Protein AF-B3EDJ5-F1 (afdb_monomer)

Foldseek 3Di:
DDPVVLVVLVVVLCVLCVPVVVVLVVLLCVLLVQLLVVLVVQCVPPNLVSSCCCCPVVVPPSNLSLLCLLVVLLSLLCSLQVVCLPDCNLLVCLPDPDHLLVSLVSSLVVSVVVLVVSLVVSLVSLLVSCVVSVDDPVSSVLSSLLSVLSSLLSNLSNLLSLLLRLAPDPVLNVVSVVLSVVSCVVSVDDDHTNPCVPVVVVSNVSSVVSNVSSCVSSVVSNVD

Secondary structure (DSSP, 8-state):
--HHHHHHHHHHHHHHHTTTTTHHHHHHHHHHHHHHHHHHHHHHHHHHHHHHHHHHTS---TTGGGGHHHHHHHHHHHHHHHHHHSTTHHHHHHTSSS-HHHHHHHHHHHHHHHHHHHHHHHHHHHHHHHHHTT--HHHHHHHHHHHHHHHHHHHHHHHHHHHHHH---HHHHHHHHHHHHHHHHHHH---STTGGGTTHHHHHHHHHHHHHHHHHHHHHHTT-

Sequence (224 aa):
MTKHQLISLLLKEWIKLRKGIWILPLLLCYAAGDTFLTLYSLQREYGAFGLWEGVVFKQLRFFDKYMLLVVCSVTIGFLQAWPESRGRRLRLLFHTPLNPVYIVSVMLVTGLSLLLLLNATAFALLSATMQYFHFPADIMVPVLLTVLPWSILGIAAYFAAVAFFCSGSISVRFLTIAGFYPLWKLLGEMSAYGLFRYSFGVYSIVSAQYVFMALYPYFLYGKA

Mean predicted aligned error: 6.72 Å

Organism: Chlorobium limicola (strain DSM 245 / NBRC 103803 / 6330) (NCBI:txid290315)

pLDDT: mean 84.18, std 9.72, range [43.34, 95.62]

Nearest PDB structures (foldseek):
  7o12-assembly1_E  TM=6.010E-01  e=1.072E-01  Stutzerimonas stutzeri ATCC 14405 = CCUG 16156
  6xjh-assembly1_A  TM=5.250E-01  e=1.083E+00  Staphylococcus aureus
  6fv7-assembly1_B  TM=3.004E-01  e=6.956E+00  Aquifex aeolicus VF5

Radius of gyration: 20.1 Å; Cα contacts (8 Å, |Δi|>4): 211; chains: 1; bounding box: 51×38×54 Å

Solvent-accessible surface area (backbone atoms only — not comparable to full-atom values): 12049 Å² total; per-residue (Å²): 134,55,73,68,57,53,52,53,52,52,53,53,53,46,66,52,37,62,76,62,54,64,56,47,61,51,55,49,50,50,24,53,48,52,29,49,50,50,53,51,51,38,34,71,75,52,33,71,66,43,38,49,45,38,49,70,75,64,59,54,71,56,62,63,52,57,54,51,50,29,56,45,24,33,49,54,19,42,48,62,22,51,72,42,55,47,85,62,41,55,67,57,51,59,74,43,100,54,66,54,69,57,59,52,48,52,54,52,50,55,52,49,52,52,49,51,50,52,48,52,52,48,53,50,50,54,52,50,53,43,51,74,72,66,56,54,67,85,58,49,53,33,52,53,51,52,50,45,43,37,52,52,49,10,55,31,36,19,30,37,33,28,24,42,52,52,35,87,51,68,69,58,37,50,49,46,52,64,60,44,50,60,52,46,58,63,48,64,61,82,88,65,75,38,72,56,72,84,55,46,68,60,54,53,56,64,36,51,55,29,56,60,52,40,48,46,47,57,60,62,59,68,77,110

Structure (mmCIF, N/CA/C/O backbone):
data_AF-B3EDJ5-F1
#
_entry.id   AF-B3EDJ5-F1
#
loop_
_atom_site.group_PDB
_atom_site.id
_atom_site.type_symbol
_atom_site.label_atom_id
_atom_site.label_alt_id
_atom_site.label_comp_id
_atom_site.label_asym_id
_atom_site.label_entity_id
_atom_site.label_seq_id
_atom_site.pdbx_PDB_ins_code
_atom_site.Cartn_x
_atom_site.Cartn_y
_atom_site.Cartn_z
_atom_site.occupancy
_atom_site.B_iso_or_equiv
_atom_site.auth_seq_id
_atom_site.auth_comp_id
_atom_site.auth_asym_id
_atom_site.auth_atom_id
_atom_site.pdbx_PDB_model_num
ATOM 1 N N . MET A 1 1 ? -24.049 14.756 11.456 1.00 62.34 1 MET A N 1
ATOM 2 C CA . MET A 1 1 ? -22.753 15.305 11.911 1.00 62.34 1 MET A CA 1
ATOM 3 C C . MET A 1 1 ? -22.655 16.737 11.422 1.00 62.34 1 MET A C 1
ATOM 5 O O . MET A 1 1 ? -22.879 16.965 10.239 1.00 62.34 1 MET A O 1
ATOM 9 N N . THR A 1 2 ? -22.416 17.708 12.301 1.00 79.44 2 THR A N 1
ATOM 10 C CA . THR A 1 2 ? -22.255 19.109 11.874 1.00 79.44 2 THR A CA 1
ATOM 11 C C . THR A 1 2 ? -20.864 19.308 11.257 1.00 79.44 2 THR A C 1
ATOM 13 O O . THR A 1 2 ? -19.925 18.585 11.595 1.00 79.44 2 THR A O 1
ATOM 16 N N . LYS A 1 3 ? -20.694 20.283 10.349 1.00 80.88 3 LYS A N 1
ATOM 17 C CA . LYS A 1 3 ? -19.390 20.556 9.698 1.00 80.88 3 LYS A CA 1
ATOM 18 C C . LYS A 1 3 ? -18.253 20.752 10.715 1.00 80.88 3 LYS A C 1
ATOM 20 O O . LYS A 1 3 ? -17.146 20.270 10.503 1.00 80.88 3 LYS A O 1
ATOM 25 N N . HIS A 1 4 ? -18.543 21.382 11.853 1.00 80.75 4 HIS A N 1
ATOM 26 C CA . HIS A 1 4 ? -17.567 21.603 12.922 1.00 80.75 4 HIS A CA 1
ATOM 27 C C . HIS A 1 4 ? -17.080 20.302 13.585 1.00 80.75 4 HIS A C 1
ATOM 29 O O . HIS A 1 4 ? -15.898 20.188 13.903 1.00 80.75 4 HIS A O 1
ATOM 35 N N . GLN A 1 5 ? -17.948 19.293 13.734 1.00 82.19 5 GLN A N 1
ATOM 36 C CA . GLN A 1 5 ? -17.571 17.984 14.287 1.00 82.19 5 GLN A CA 1
ATOM 37 C C . GLN A 1 5 ? -16.617 17.226 13.353 1.00 82.19 5 GLN A C 1
ATOM 39 O O . GLN A 1 5 ? -15.642 16.641 13.818 1.00 82.19 5 GLN A O 1
ATOM 44 N N . LEU A 1 6 ? -16.853 17.290 12.036 1.00 82.06 6 LEU A N 1
ATOM 45 C CA . LEU A 1 6 ? -15.957 16.721 11.021 1.00 82.06 6 LEU A CA 1
ATOM 46 C C . LEU A 1 6 ? -14.560 17.344 11.087 1.00 82.06 6 LEU A C 1
ATOM 48 O O . LEU A 1 6 ? -13.569 16.625 11.167 1.00 82.06 6 LEU A O 1
ATOM 52 N N . ILE A 1 7 ? -14.484 18.677 11.096 1.00 84.56 7 ILE A N 1
ATOM 53 C CA . ILE A 1 7 ? -13.207 19.401 11.137 1.00 84.56 7 ILE A CA 1
ATOM 54 C C . ILE A 1 7 ? -12.438 19.064 12.418 1.00 84.56 7 ILE A C 1
ATOM 56 O O . ILE A 1 7 ? -11.238 18.812 12.363 1.00 84.56 7 ILE A O 1
ATOM 60 N N . SER A 1 8 ? -13.126 18.997 13.562 1.00 86.00 8 SER A N 1
ATOM 61 C CA . SER A 1 8 ? -12.510 18.624 14.838 1.00 86.00 8 SER A CA 1
ATOM 62 C C . SER A 1 8 ? -11.925 17.204 14.812 1.00 86.00 8 SER A C 1
ATOM 64 O O . SER A 1 8 ? -10.790 17.000 15.247 1.00 86.00 8 SER A O 1
ATOM 66 N N . LEU A 1 9 ? -12.650 16.234 14.239 1.00 85.06 9 LEU A N 1
ATOM 67 C CA . LEU A 1 9 ? -12.162 14.861 14.078 1.00 85.06 9 LEU A CA 1
ATOM 68 C C . LEU A 1 9 ? -10.954 14.788 13.134 1.00 85.06 9 LEU A C 1
ATOM 70 O O . LEU A 1 9 ? -9.961 14.149 13.469 1.00 85.06 9 LEU A O 1
ATOM 74 N N . LEU A 1 10 ? -10.986 15.487 11.997 1.00 85.31 10 LEU A N 1
ATOM 75 C CA . LEU A 1 10 ? -9.851 15.531 11.067 1.00 85.31 10 LEU A CA 1
ATOM 76 C C . LEU A 1 10 ? -8.611 16.170 11.702 1.00 85.31 10 LEU A C 1
ATOM 78 O O . LEU A 1 10 ? -7.499 15.666 11.542 1.00 85.31 10 LEU A O 1
ATOM 82 N N . LEU A 1 11 ? -8.791 17.251 12.467 1.00 86.38 11 LEU A N 1
ATOM 83 C CA . LEU A 1 11 ? -7.694 17.915 13.167 1.00 86.38 11 LEU A CA 1
ATOM 84 C C . LEU A 1 11 ? -7.069 16.995 14.226 1.00 86.38 11 LEU A C 1
ATOM 86 O O . LEU A 1 11 ? -5.847 16.964 14.382 1.00 86.38 11 LEU A O 1
ATOM 90 N N . LYS A 1 12 ? -7.899 16.206 14.919 1.00 87.56 12 LYS A N 1
ATOM 91 C CA . LYS A 1 12 ? -7.447 15.174 15.859 1.00 87.56 12 LYS A CA 1
ATOM 92 C C . LYS A 1 12 ? -6.584 14.124 15.154 1.00 87.56 12 LYS A C 1
ATOM 94 O O . LYS A 1 12 ? -5.505 13.812 15.657 1.00 87.56 12 LYS A O 1
ATOM 99 N N . GLU A 1 13 ? -7.013 13.611 13.999 1.00 86.94 13 GLU A N 1
ATOM 100 C CA . GLU A 1 13 ? -6.227 12.636 13.226 1.00 86.94 13 GLU A CA 1
ATOM 101 C C . GLU A 1 13 ? -4.911 13.234 12.709 1.00 86.94 13 GLU A C 1
ATOM 103 O O . GLU A 1 13 ? -3.857 12.603 12.808 1.00 86.94 13 GLU A O 1
ATOM 108 N N . TRP A 1 14 ? -4.927 14.491 12.256 1.00 86.19 14 TRP A N 1
ATOM 109 C CA . TRP A 1 14 ? -3.715 15.197 11.839 1.00 86.19 14 TRP A CA 1
ATOM 110 C C . TRP A 1 14 ? -2.678 15.298 12.962 1.00 86.19 14 TRP A C 1
ATOM 112 O O . TRP A 1 14 ? -1.492 15.057 12.738 1.00 86.19 14 TRP A O 1
ATOM 122 N N . ILE A 1 15 ? -3.104 15.620 14.187 1.00 86.56 15 ILE A N 1
ATOM 123 C CA . ILE A 1 15 ? -2.197 15.724 15.341 1.00 86.56 15 ILE A CA 1
ATOM 124 C C . ILE A 1 15 ? -1.520 14.377 15.639 1.00 86.56 15 ILE A C 1
ATOM 126 O O . ILE A 1 15 ? -0.332 14.368 15.972 1.00 86.56 15 ILE A O 1
ATOM 130 N N . LYS A 1 16 ? -2.228 13.248 15.479 1.00 86.06 16 LYS A N 1
ATOM 131 C CA . LYS A 1 16 ? -1.643 11.903 15.640 1.00 86.06 16 LYS A CA 1
ATOM 132 C C . LYS A 1 16 ? -0.577 11.624 14.578 1.00 86.06 16 LYS A C 1
ATOM 134 O O . LYS A 1 16 ? 0.507 11.142 14.900 1.00 86.06 16 LYS A O 1
ATOM 139 N N . LEU A 1 17 ? -0.878 11.952 13.322 1.00 86.12 17 LEU A N 1
ATOM 140 C CA . LEU A 1 17 ? -0.030 11.626 12.175 1.00 86.12 17 LEU A CA 1
ATOM 141 C C . LEU A 1 17 ? 1.182 12.557 12.025 1.00 86.12 17 LEU A C 1
ATOM 143 O O . LEU A 1 17 ? 2.230 12.106 11.569 1.00 86.12 17 LEU A O 1
ATOM 147 N N . ARG A 1 18 ? 1.088 13.824 12.456 1.00 85.69 18 ARG A N 1
ATOM 148 C CA . ARG A 1 18 ? 2.073 14.893 12.183 1.00 85.69 18 ARG A CA 1
ATOM 149 C C . ARG A 1 18 ? 3.537 14.503 12.410 1.00 85.69 18 ARG A C 1
ATOM 151 O O . ARG A 1 18 ? 4.395 14.913 11.639 1.00 85.69 18 ARG A O 1
ATOM 158 N N . LYS A 1 19 ? 3.851 13.769 13.482 1.00 77.62 19 LYS A N 1
ATOM 159 C CA . LYS A 1 19 ? 5.247 13.420 13.802 1.00 77.62 19 LYS A CA 1
ATOM 160 C C . LYS A 1 19 ? 5.766 12.247 12.973 1.00 77.62 19 LYS A C 1
ATOM 162 O O . LYS A 1 19 ? 6.917 12.267 12.560 1.00 77.62 19 LYS A O 1
ATOM 167 N N . GLY A 1 20 ? 4.926 11.245 12.728 1.00 79.19 20 GLY A N 1
ATOM 168 C CA . GLY A 1 20 ? 5.325 10.043 11.996 1.00 79.19 20 GLY A CA 1
ATOM 169 C C . GLY A 1 20 ? 5.202 10.167 10.476 1.00 79.19 20 GLY A C 1
ATOM 170 O O . GLY A 1 20 ? 5.802 9.375 9.756 1.00 79.19 20 GLY A O 1
ATOM 171 N N . ILE A 1 21 ? 4.487 11.184 9.978 1.00 86.12 21 ILE A N 1
ATOM 172 C CA . ILE A 1 21 ? 4.264 11.383 8.541 1.00 86.12 21 ILE A CA 1
ATOM 173 C C . ILE A 1 21 ? 5.564 11.613 7.761 1.00 86.12 21 ILE A C 1
ATOM 175 O O . ILE A 1 21 ? 5.622 11.252 6.596 1.00 86.12 21 ILE A O 1
ATOM 179 N N . TRP A 1 22 ? 6.612 12.147 8.402 1.00 88.12 22 TRP A N 1
ATOM 180 C CA . TRP A 1 22 ? 7.911 12.435 7.779 1.00 88.12 22 TRP A CA 1
ATOM 181 C C . TRP A 1 22 ? 8.699 11.189 7.365 1.00 88.12 22 TRP A C 1
ATOM 183 O O . TRP A 1 22 ? 9.523 11.261 6.458 1.00 88.12 22 TRP A O 1
ATOM 193 N N . ILE A 1 23 ? 8.424 10.038 7.982 1.00 89.88 23 ILE A N 1
ATOM 194 C CA . ILE A 1 23 ? 9.074 8.769 7.626 1.00 89.88 23 ILE A CA 1
ATOM 195 C C . ILE A 1 23 ? 8.590 8.286 6.247 1.00 89.88 23 ILE A C 1
ATOM 197 O O . ILE A 1 23 ? 9.362 7.703 5.491 1.00 89.88 23 ILE A O 1
ATOM 201 N N . LEU A 1 24 ? 7.333 8.572 5.889 1.00 91.31 24 LEU A N 1
ATOM 202 C CA . LEU A 1 24 ? 6.712 8.121 4.639 1.00 91.31 24 LEU A CA 1
ATOM 203 C C . LEU A 1 24 ? 7.396 8.686 3.378 1.00 91.31 24 LEU A C 1
ATOM 205 O O . LEU A 1 24 ? 7.797 7.883 2.535 1.00 91.31 24 LEU A O 1
ATOM 209 N N . PRO A 1 25 ? 7.575 10.018 3.214 1.00 91.38 25 PRO A N 1
ATOM 210 C CA . PRO A 1 25 ? 8.270 10.557 2.052 1.00 91.38 25 PRO A CA 1
ATOM 211 C C . PRO A 1 25 ? 9.746 10.160 2.040 1.00 91.38 25 PRO A C 1
ATOM 213 O O . PRO A 1 25 ? 10.297 9.986 0.964 1.00 91.38 25 PRO A O 1
ATOM 216 N N . LEU A 1 26 ? 10.384 9.956 3.198 1.00 93.69 26 LEU A N 1
ATOM 217 C CA . LEU A 1 26 ? 11.778 9.509 3.261 1.00 93.69 26 LEU A CA 1
ATOM 218 C C . LEU A 1 26 ? 11.934 8.108 2.655 1.00 93.69 26 LEU A C 1
ATOM 220 O O . LEU A 1 26 ? 12.772 7.912 1.777 1.00 93.69 26 LEU A O 1
ATOM 224 N N . LEU A 1 27 ? 11.094 7.155 3.069 1.00 93.81 27 LEU A N 1
ATOM 225 C CA . LEU A 1 27 ? 11.088 5.802 2.502 1.00 93.81 27 LEU A CA 1
ATOM 226 C C . LEU A 1 27 ? 10.754 5.811 1.007 1.00 93.81 27 LEU A C 1
ATOM 228 O O . LEU A 1 27 ? 11.349 5.054 0.241 1.00 93.81 27 LEU A O 1
ATOM 232 N N . LEU A 1 28 ? 9.842 6.690 0.584 1.00 94.00 28 LEU A N 1
ATOM 233 C CA . LEU A 1 28 ? 9.491 6.827 -0.824 1.00 94.00 28 LEU A CA 1
ATOM 234 C C . LEU A 1 28 ? 10.645 7.402 -1.658 1.00 94.00 28 LEU A C 1
ATOM 236 O O . LEU A 1 28 ? 10.943 6.876 -2.727 1.00 94.00 28 LEU A O 1
ATOM 240 N N . CYS A 1 29 ? 11.321 8.439 -1.161 1.00 94.50 29 CYS A N 1
ATOM 241 C CA . CYS A 1 29 ? 12.508 9.007 -1.795 1.00 94.50 29 CYS A CA 1
ATOM 242 C C . CYS A 1 29 ? 13.645 7.987 -1.875 1.00 94.50 29 CYS A C 1
ATOM 244 O O . CYS A 1 29 ? 14.335 7.939 -2.887 1.00 94.50 29 CYS A O 1
ATOM 246 N N . TYR A 1 30 ? 13.826 7.156 -0.845 1.00 95.56 30 TYR A N 1
ATOM 247 C CA . TYR A 1 30 ? 14.795 6.064 -0.883 1.00 95.56 30 TYR A CA 1
ATOM 248 C C . TYR A 1 30 ? 14.453 5.051 -1.982 1.00 95.56 30 TYR A C 1
ATOM 250 O O . TYR A 1 30 ? 15.322 4.724 -2.784 1.00 95.56 30 TYR A O 1
ATOM 258 N N . ALA A 1 31 ? 13.193 4.608 -2.069 1.00 94.44 31 ALA A N 1
ATOM 259 C CA . ALA A 1 31 ? 12.765 3.686 -3.118 1.00 94.44 31 ALA A CA 1
ATOM 260 C C . ALA A 1 31 ? 12.974 4.285 -4.518 1.00 94.44 31 ALA A C 1
ATOM 262 O O . ALA A 1 31 ? 13.625 3.668 -5.354 1.00 94.44 31 ALA A O 1
ATOM 263 N N . ALA A 1 32 ? 12.498 5.510 -4.754 1.00 94.94 32 ALA A N 1
ATOM 264 C CA . ALA A 1 32 ? 12.657 6.190 -6.038 1.00 94.94 32 ALA A CA 1
ATOM 265 C C . ALA A 1 32 ? 14.138 6.434 -6.386 1.00 94.94 32 ALA A C 1
ATOM 267 O O . ALA A 1 32 ? 14.559 6.188 -7.516 1.00 94.94 32 ALA A O 1
ATOM 268 N N . GLY A 1 33 ? 14.945 6.860 -5.412 1.00 95.25 33 GLY A N 1
ATOM 269 C CA . GLY A 1 33 ? 16.379 7.082 -5.579 1.00 95.25 33 GLY A CA 1
ATOM 270 C C . GLY A 1 33 ? 17.136 5.804 -5.935 1.00 95.25 33 GLY A C 1
ATOM 271 O O . GLY A 1 33 ? 17.938 5.822 -6.861 1.00 95.25 33 GLY A O 1
ATOM 272 N N . ASP A 1 34 ? 16.838 4.688 -5.267 1.00 94.75 34 ASP A N 1
ATOM 273 C CA . ASP A 1 34 ? 17.429 3.379 -5.572 1.00 94.75 34 ASP A CA 1
ATOM 274 C C . ASP A 1 34 ? 17.114 2.941 -7.010 1.00 94.75 34 ASP A C 1
ATOM 276 O O . ASP A 1 34 ? 18.021 2.558 -7.751 1.00 94.75 34 ASP A O 1
ATOM 280 N N . THR A 1 35 ? 15.860 3.106 -7.453 1.00 93.88 35 THR A N 1
ATOM 281 C CA . THR A 1 35 ? 15.481 2.785 -8.840 1.00 93.88 35 THR A CA 1
ATOM 282 C C . THR A 1 35 ? 16.221 3.644 -9.860 1.00 93.88 35 THR A C 1
ATOM 284 O O . THR A 1 35 ? 16.730 3.129 -10.856 1.00 93.88 35 THR A O 1
ATOM 287 N N . PHE A 1 36 ? 16.332 4.949 -9.598 1.00 95.31 36 PHE A N 1
ATOM 288 C CA . PHE A 1 36 ? 17.020 5.884 -10.479 1.00 95.31 36 PHE A CA 1
ATOM 289 C C . PHE A 1 36 ? 18.514 5.567 -10.563 1.00 95.31 36 PHE A C 1
ATOM 291 O O . PHE A 1 36 ? 19.065 5.492 -11.657 1.00 95.31 36 PHE A O 1
ATOM 298 N N . LEU A 1 37 ? 19.161 5.333 -9.419 1.00 94.56 37 LEU A N 1
ATOM 299 C CA . L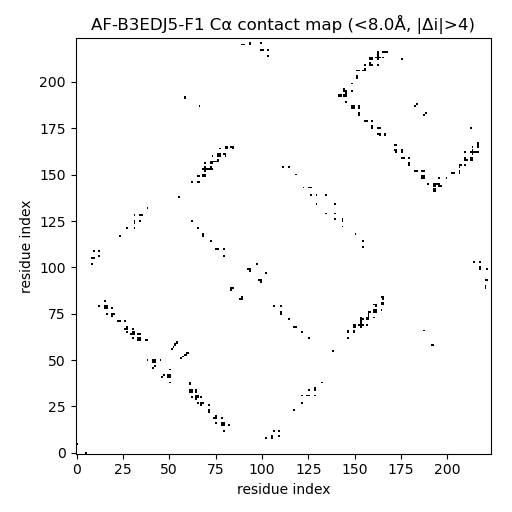EU A 1 37 ? 20.585 5.010 -9.355 1.00 94.56 37 LEU A CA 1
ATOM 300 C C . LEU A 1 37 ? 20.900 3.669 -10.020 1.00 94.56 37 LEU A C 1
ATOM 302 O O . LEU A 1 37 ? 21.917 3.571 -10.700 1.00 94.56 37 LEU A O 1
ATOM 306 N N . THR A 1 38 ? 20.024 2.672 -9.873 1.00 92.38 38 THR A N 1
ATOM 307 C CA . THR A 1 38 ? 20.181 1.357 -10.511 1.00 92.38 38 THR A CA 1
ATOM 308 C C . THR A 1 38 ? 20.080 1.458 -12.031 1.00 92.38 38 THR A C 1
ATOM 310 O O . THR A 1 38 ? 20.896 0.890 -12.750 1.00 92.38 38 THR A O 1
ATOM 313 N N . LEU A 1 39 ? 19.107 2.207 -12.554 1.00 92.25 39 LEU A N 1
ATOM 314 C CA . LEU A 1 39 ? 19.000 2.424 -13.999 1.00 92.25 39 LEU A CA 1
ATOM 315 C C . LEU A 1 39 ? 20.171 3.262 -14.528 1.00 92.25 39 LEU A C 1
ATOM 317 O O . LEU A 1 39 ? 20.736 2.950 -15.574 1.00 92.25 39 LEU A O 1
ATOM 321 N N . TYR A 1 40 ? 20.592 4.278 -13.774 1.00 93.06 40 TYR A N 1
ATOM 322 C CA . TYR A 1 40 ? 21.725 5.120 -14.142 1.00 93.06 40 TYR A CA 1
ATOM 323 C C . TYR A 1 40 ? 23.048 4.342 -14.180 1.00 93.06 40 TYR A C 1
ATOM 325 O O . TYR A 1 40 ? 23.839 4.515 -15.109 1.00 93.06 40 TYR A O 1
ATOM 333 N N . SER A 1 41 ? 23.299 3.465 -13.201 1.00 90.50 41 SER A N 1
ATOM 334 C CA . SER A 1 41 ? 24.506 2.633 -13.180 1.00 90.50 41 SER A CA 1
ATOM 335 C C . SER A 1 41 ? 24.539 1.666 -14.361 1.00 90.50 41 SER A C 1
ATOM 337 O O . SER A 1 41 ? 25.557 1.589 -15.047 1.00 90.50 41 SER A O 1
ATOM 339 N N . LEU A 1 42 ? 23.413 1.018 -14.671 1.00 89.75 42 LEU A N 1
ATOM 340 C CA . LEU A 1 42 ? 23.293 0.110 -15.812 1.00 89.75 42 LEU A CA 1
ATOM 341 C C . LEU A 1 42 ? 23.493 0.818 -17.149 1.00 89.75 42 LEU A C 1
ATOM 343 O O . LEU A 1 42 ? 24.200 0.301 -18.013 1.00 89.75 42 LEU A O 1
ATOM 347 N N . GLN A 1 43 ? 22.920 2.014 -17.310 1.00 91.44 43 GLN A N 1
ATOM 348 C CA . GLN A 1 43 ? 23.139 2.821 -18.508 1.00 91.44 43 GLN A CA 1
ATOM 349 C C . GLN A 1 43 ? 24.615 3.185 -18.676 1.00 91.44 43 GLN A C 1
ATOM 351 O O . GLN A 1 43 ? 25.122 3.213 -19.795 1.00 91.44 43 GLN A O 1
ATOM 356 N N . ARG A 1 44 ? 25.312 3.484 -17.577 1.00 92.06 44 ARG A N 1
ATOM 357 C CA . ARG A 1 44 ? 26.725 3.866 -17.611 1.00 92.06 44 ARG A CA 1
ATOM 358 C C . ARG A 1 44 ? 27.646 2.681 -17.906 1.00 92.06 44 ARG A C 1
ATOM 360 O O . ARG A 1 44 ? 28.656 2.872 -18.573 1.00 92.06 44 ARG A O 1
ATOM 367 N N . GLU A 1 45 ? 27.316 1.496 -17.403 1.00 90.56 45 GLU A N 1
ATOM 3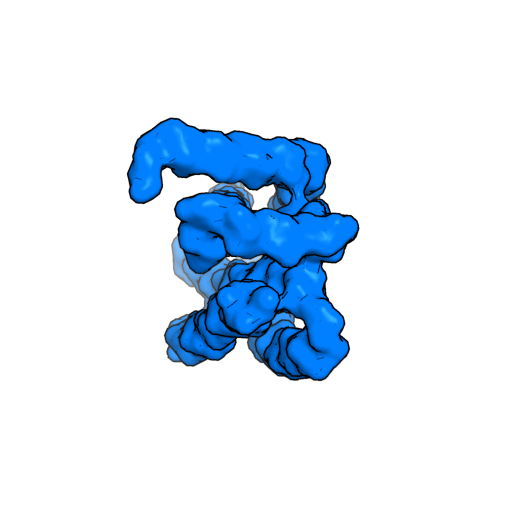68 C CA . GLU A 1 45 ? 28.140 0.292 -17.543 1.00 90.56 45 GLU A CA 1
ATOM 369 C C . GLU A 1 45 ? 27.945 -0.398 -18.901 1.00 90.56 45 GLU A C 1
ATOM 371 O O . GLU A 1 45 ? 28.923 -0.745 -19.557 1.00 90.56 45 GLU A O 1
ATOM 376 N N . TYR A 1 46 ? 26.696 -0.541 -19.358 1.00 88.81 46 TYR A N 1
ATOM 377 C CA . TYR A 1 46 ? 26.355 -1.308 -20.565 1.00 88.81 46 TYR A CA 1
ATOM 378 C C . TYR A 1 46 ? 25.786 -0.453 -21.711 1.00 88.81 46 TYR A C 1
ATOM 380 O O . TYR A 1 46 ? 25.406 -0.976 -22.763 1.00 88.81 46 TYR A O 1
ATOM 388 N N . GLY A 1 47 ? 25.706 0.868 -21.529 1.00 89.81 47 GLY A N 1
ATOM 389 C CA . GLY A 1 47 ? 25.092 1.777 -22.492 1.00 89.81 47 GLY A CA 1
ATOM 390 C C . GLY A 1 47 ? 23.565 1.645 -22.563 1.00 89.81 47 GLY A C 1
ATOM 391 O O . GLY A 1 47 ? 22.929 0.883 -21.833 1.00 89.81 47 GLY A O 1
ATOM 392 N N . ALA A 1 48 ? 22.956 2.388 -23.491 1.00 86.19 48 ALA A N 1
ATOM 393 C CA . ALA A 1 48 ? 21.504 2.367 -23.694 1.00 86.19 48 ALA A CA 1
ATOM 394 C C . ALA A 1 48 ? 20.986 0.994 -24.163 1.00 86.19 48 ALA A C 1
ATOM 396 O O . ALA A 1 48 ? 19.904 0.568 -23.762 1.00 86.19 48 ALA A O 1
ATOM 397 N N . PHE A 1 49 ? 21.771 0.281 -24.978 1.00 85.88 49 PHE A N 1
ATOM 398 C CA . PHE A 1 49 ? 21.392 -1.036 -25.489 1.00 85.88 49 PHE A CA 1
ATOM 399 C C . PHE A 1 49 ? 21.359 -2.096 -24.380 1.00 85.88 49 PHE A C 1
ATOM 401 O O . PHE A 1 49 ? 20.378 -2.826 -24.265 1.00 85.88 49 PHE A O 1
ATOM 408 N N . GLY A 1 50 ? 22.379 -2.143 -23.516 1.00 85.25 50 GLY A N 1
ATOM 409 C CA . GLY A 1 50 ? 22.407 -3.096 -22.406 1.00 85.25 50 GLY A CA 1
ATOM 410 C C . GLY A 1 50 ? 21.358 -2.810 -21.330 1.00 85.25 50 GLY A C 1
ATOM 411 O O . GLY A 1 50 ? 20.799 -3.743 -20.754 1.00 85.25 50 GLY A O 1
ATOM 412 N N . LEU A 1 51 ? 21.016 -1.536 -21.107 1.00 87.69 51 LEU A N 1
ATOM 413 C CA . LEU A 1 51 ? 19.886 -1.158 -20.253 1.00 87.69 51 LEU A CA 1
ATOM 414 C C . LEU A 1 51 ? 18.560 -1.699 -20.807 1.00 87.69 51 LEU A C 1
ATOM 416 O O . LEU A 1 51 ? 17.775 -2.291 -20.064 1.00 87.69 51 LEU A O 1
ATOM 420 N N . TRP A 1 52 ? 18.327 -1.549 -22.112 1.00 86.31 52 TRP A N 1
ATOM 421 C CA . TRP A 1 52 ? 17.138 -2.095 -22.760 1.00 86.31 52 TRP A CA 1
ATOM 422 C C . TRP A 1 52 ? 17.095 -3.628 -22.680 1.00 86.31 52 TRP A C 1
ATOM 424 O O . TRP A 1 52 ? 16.073 -4.191 -22.286 1.00 86.31 52 TRP A O 1
ATOM 434 N N . GLU A 1 53 ? 18.213 -4.305 -22.957 1.00 86.75 53 GLU A N 1
ATOM 435 C CA . GLU A 1 53 ? 18.320 -5.766 -22.859 1.00 86.75 53 GLU A CA 1
ATOM 436 C C . GLU A 1 53 ? 18.026 -6.266 -21.432 1.00 86.75 53 GLU A C 1
ATOM 438 O O . GLU A 1 53 ? 17.273 -7.224 -21.233 1.00 86.75 53 GLU A O 1
ATOM 443 N N . GLY A 1 54 ? 18.583 -5.590 -20.423 1.00 83.56 54 GLY A N 1
ATOM 444 C CA . GLY A 1 54 ? 18.400 -5.933 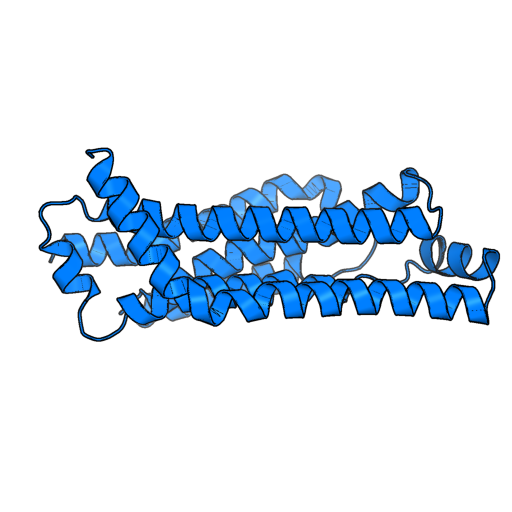-19.015 1.00 83.56 54 GLY A CA 1
ATOM 445 C C . GLY A 1 54 ? 16.953 -5.787 -18.544 1.00 83.56 54 GLY A C 1
ATOM 446 O O . GLY A 1 54 ? 16.429 -6.659 -17.850 1.00 83.56 54 GLY A O 1
ATOM 447 N N . VAL A 1 55 ? 16.280 -4.709 -18.942 1.00 85.38 55 VAL A N 1
ATOM 448 C CA . VAL A 1 55 ? 14.893 -4.460 -18.531 1.00 85.38 55 VAL A CA 1
ATOM 449 C C . VAL A 1 55 ? 13.909 -5.338 -19.304 1.00 85.38 55 VAL A C 1
ATOM 451 O O . VAL A 1 55 ? 13.016 -5.924 -18.699 1.00 85.38 55 VAL A O 1
ATOM 454 N N . VAL A 1 56 ? 14.070 -5.478 -20.622 1.00 83.88 56 VAL A N 1
ATOM 455 C CA . VAL A 1 56 ? 13.099 -6.198 -21.462 1.00 83.88 56 VAL A CA 1
ATOM 456 C C . VAL A 1 56 ? 13.285 -7.704 -21.382 1.00 83.88 56 VAL A C 1
ATOM 458 O O . VAL A 1 56 ? 12.332 -8.422 -21.075 1.00 83.88 56 VAL A O 1
ATOM 461 N N . PHE A 1 57 ? 14.497 -8.198 -21.633 1.00 82.75 57 PHE A N 1
ATOM 462 C CA . PHE A 1 57 ? 14.730 -9.638 -21.733 1.00 82.75 57 PHE A CA 1
ATOM 463 C C . PHE A 1 57 ? 15.055 -10.269 -20.388 1.00 82.75 57 PHE A C 1
ATOM 465 O O . PHE A 1 57 ? 14.556 -11.351 -20.089 1.00 82.75 57 PHE A O 1
ATOM 472 N N . LYS A 1 58 ? 15.863 -9.595 -19.560 1.00 82.00 58 LYS A N 1
ATOM 473 C CA . LYS A 1 58 ? 16.264 -10.128 -18.245 1.00 82.00 58 LYS A CA 1
ATOM 474 C C . LYS A 1 58 ? 15.288 -9.768 -17.125 1.00 82.00 58 LYS A C 1
ATOM 476 O O . LYS A 1 58 ? 15.477 -10.241 -16.008 1.00 82.00 58 LYS A O 1
ATOM 481 N N . GLN A 1 59 ? 14.247 -8.977 -17.420 1.00 81.06 59 GLN A N 1
ATOM 482 C CA . GLN A 1 59 ? 13.183 -8.606 -16.476 1.00 81.06 59 GLN A CA 1
ATOM 483 C C . GLN A 1 59 ? 13.757 -8.070 -15.155 1.00 81.06 59 GLN A C 1
ATOM 485 O O . GLN A 1 59 ? 13.331 -8.442 -14.058 1.00 81.06 59 GLN A O 1
ATOM 490 N N . LEU A 1 60 ? 14.786 -7.223 -15.256 1.00 83.12 60 LEU A N 1
ATOM 491 C CA . LEU A 1 60 ? 15.527 -6.742 -14.099 1.00 83.12 60 LEU A CA 1
ATOM 492 C C . LEU A 1 60 ? 14.606 -6.009 -13.111 1.00 83.12 60 LEU A C 1
ATOM 494 O O . LEU A 1 60 ? 13.927 -5.044 -13.451 1.00 83.12 60 LEU A O 1
ATOM 498 N N . ARG A 1 61 ? 14.607 -6.423 -11.847 1.00 83.81 61 ARG A N 1
ATOM 499 C CA . ARG A 1 61 ? 13.718 -5.863 -10.821 1.00 83.81 61 ARG A CA 1
ATOM 500 C C . ARG A 1 61 ? 14.265 -4.578 -10.188 1.00 83.81 61 ARG A C 1
ATOM 502 O O . ARG A 1 61 ? 14.457 -4.490 -8.980 1.00 83.81 61 ARG A O 1
ATOM 509 N N . PHE A 1 62 ? 14.506 -3.552 -11.002 1.00 87.06 62 PHE A N 1
ATOM 510 C CA . PHE A 1 62 ? 15.019 -2.258 -10.524 1.00 87.06 62 PHE A CA 1
ATOM 511 C C . PHE A 1 62 ? 14.068 -1.540 -9.554 1.00 87.06 62 PHE A C 1
ATOM 513 O O . PHE A 1 62 ? 14.493 -0.628 -8.860 1.00 87.06 62 PHE A O 1
ATOM 520 N N . PHE A 1 63 ? 12.792 -1.927 -9.503 1.00 88.31 63 PHE A N 1
ATOM 521 C CA . PHE A 1 63 ? 11.755 -1.314 -8.669 1.00 88.31 63 PHE A CA 1
ATOM 522 C C . PHE A 1 63 ? 11.453 -2.080 -7.376 1.00 88.31 63 PHE A C 1
ATOM 524 O O . PHE A 1 63 ? 10.505 -1.727 -6.677 1.00 88.31 63 PHE A O 1
ATOM 531 N N . ASP A 1 64 ? 12.269 -3.072 -7.000 1.00 89.44 64 ASP A N 1
ATOM 532 C CA . ASP A 1 64 ? 12.041 -3.915 -5.815 1.00 89.44 64 ASP A CA 1
ATOM 533 C C . ASP A 1 64 ? 11.846 -3.123 -4.511 1.00 89.44 64 ASP A C 1
ATOM 535 O O . ASP A 1 64 ? 11.073 -3.511 -3.632 1.00 89.44 64 ASP A O 1
ATOM 539 N N . LYS A 1 65 ? 12.485 -1.955 -4.381 1.00 92.19 65 LYS A N 1
ATOM 540 C CA . LYS A 1 65 ? 12.350 -1.112 -3.183 1.00 92.19 65 LYS A CA 1
ATOM 541 C C . LYS A 1 65 ? 10.973 -0.473 -3.021 1.00 92.19 65 LYS A C 1
ATOM 543 O O . LYS A 1 65 ? 10.643 -0.060 -1.911 1.00 92.19 65 LYS A O 1
ATOM 548 N N . TYR A 1 66 ? 10.131 -0.437 -4.057 1.00 91.31 66 TYR A N 1
ATOM 549 C CA . TYR A 1 66 ? 8.747 0.038 -3.928 1.00 91.31 66 TYR A CA 1
ATOM 550 C C . TYR A 1 66 ? 7.894 -0.851 -3.010 1.00 91.31 66 TYR A C 1
ATOM 552 O O . TYR A 1 66 ? 6.876 -0.394 -2.491 1.00 91.31 66 TYR A O 1
ATOM 560 N N . MET A 1 67 ? 8.346 -2.067 -2.690 1.00 91.12 67 MET A N 1
ATOM 561 C CA . MET A 1 67 ? 7.757 -2.907 -1.644 1.00 91.12 67 MET A CA 1
ATOM 562 C C . MET A 1 67 ? 7.722 -2.218 -0.261 1.00 91.12 67 MET A C 1
ATOM 564 O O . MET A 1 67 ? 6.871 -2.534 0.575 1.00 91.12 67 MET A O 1
ATOM 568 N N . LEU A 1 68 ? 8.576 -1.210 -0.026 1.00 92.00 68 LEU A N 1
ATOM 569 C CA . LEU A 1 68 ? 8.540 -0.367 1.177 1.00 92.00 68 LEU A CA 1
ATOM 570 C C . LEU A 1 68 ? 7.208 0.379 1.362 1.00 92.00 68 LEU A C 1
ATOM 572 O O . LEU A 1 68 ? 6.895 0.774 2.484 1.00 92.00 68 LEU A O 1
ATOM 576 N N . LEU A 1 69 ? 6.376 0.507 0.321 1.00 91.56 69 LEU A N 1
ATOM 577 C CA . LEU A 1 69 ? 5.003 1.012 0.443 1.00 91.56 69 LEU A CA 1
ATOM 578 C C . LEU A 1 69 ? 4.175 0.217 1.460 1.00 91.56 69 LEU A C 1
ATOM 580 O O . LEU A 1 69 ? 3.359 0.796 2.184 1.00 91.56 69 LEU A O 1
ATOM 584 N N . VAL A 1 70 ? 4.412 -1.092 1.584 1.00 92.38 70 VAL A N 1
ATOM 585 C CA . VAL A 1 70 ? 3.730 -1.916 2.589 1.00 92.38 70 VAL A CA 1
ATOM 586 C C . VAL A 1 70 ? 4.165 -1.514 4.000 1.00 92.38 70 VAL A C 1
ATOM 588 O O . VAL A 1 70 ? 3.326 -1.351 4.884 1.00 92.38 70 VAL A O 1
ATOM 591 N N . VAL A 1 71 ? 5.459 -1.250 4.204 1.00 92.50 71 VAL A N 1
ATOM 592 C CA . VAL A 1 71 ? 6.006 -0.776 5.489 1.00 92.50 71 VAL A CA 1
ATOM 593 C C . VAL A 1 71 ? 5.448 0.602 5.850 1.00 92.50 71 VAL A C 1
ATOM 595 O O . VAL A 1 71 ? 5.020 0.821 6.988 1.00 92.50 71 VAL A O 1
ATOM 598 N N . CYS A 1 72 ? 5.374 1.516 4.880 1.00 93.19 72 CYS A N 1
ATOM 599 C CA . CYS A 1 72 ? 4.704 2.805 5.043 1.00 93.19 72 CYS A CA 1
ATOM 600 C C . CYS A 1 72 ? 3.250 2.623 5.501 1.00 93.19 72 CYS A C 1
ATOM 602 O O . CYS A 1 72 ? 2.786 3.318 6.405 1.00 93.19 72 CYS A O 1
ATOM 604 N N . SER A 1 73 ? 2.552 1.639 4.933 1.00 93.25 73 SER A N 1
ATOM 605 C CA . SER A 1 73 ? 1.150 1.375 5.251 1.00 93.25 73 SER A CA 1
ATOM 606 C C . SER A 1 73 ? 0.934 0.849 6.665 1.00 93.25 73 SER A C 1
ATOM 608 O O . SER A 1 73 ? 0.060 1.340 7.384 1.00 93.25 73 SER A O 1
ATOM 610 N N . VAL A 1 74 ? 1.786 -0.078 7.108 1.00 93.31 74 VAL A N 1
ATOM 611 C CA . VAL A 1 74 ? 1.803 -0.547 8.502 1.00 93.31 74 VAL A CA 1
ATOM 612 C C . VAL A 1 74 ? 2.113 0.608 9.456 1.00 93.31 74 VAL A C 1
ATOM 614 O O . VAL A 1 74 ? 1.480 0.730 10.504 1.00 93.31 74 VAL A O 1
ATOM 617 N N . THR A 1 75 ? 3.041 1.492 9.081 1.00 92.50 75 THR A N 1
ATOM 618 C CA . THR A 1 75 ? 3.429 2.653 9.895 1.00 92.50 75 THR A CA 1
ATOM 619 C C . THR A 1 75 ? 2.259 3.619 10.089 1.00 92.50 75 THR A C 1
ATOM 621 O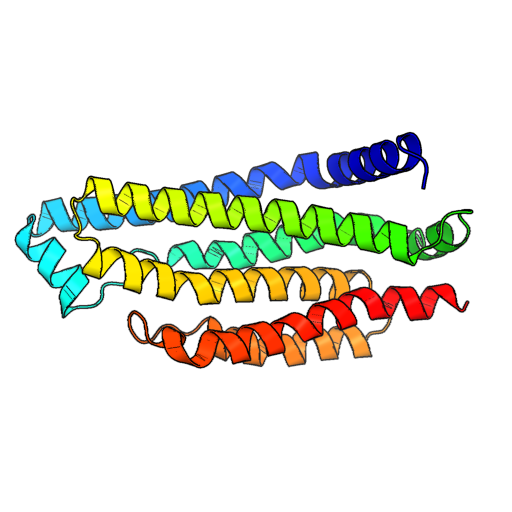 O . THR A 1 75 ? 2.007 4.049 11.213 1.00 92.50 75 THR A O 1
ATOM 624 N N . ILE A 1 76 ? 1.496 3.920 9.031 1.00 92.50 76 ILE A N 1
ATOM 625 C CA . ILE A 1 76 ? 0.283 4.752 9.126 1.00 92.50 76 ILE A CA 1
ATOM 626 C C . ILE A 1 76 ? -0.741 4.097 10.062 1.00 92.50 76 ILE A C 1
ATOM 628 O O . ILE A 1 76 ? -1.252 4.760 10.967 1.00 92.50 76 ILE A O 1
ATOM 632 N N . GLY A 1 77 ? -0.997 2.795 9.890 1.00 91.00 77 GLY A N 1
ATOM 633 C CA . GLY A 1 77 ? -1.935 2.051 10.735 1.00 91.00 77 GLY A CA 1
ATOM 634 C C . GLY A 1 77 ? -1.526 2.070 12.209 1.00 91.00 77 GLY A C 1
ATOM 635 O O . GLY A 1 77 ? -2.346 2.353 13.081 1.00 91.00 7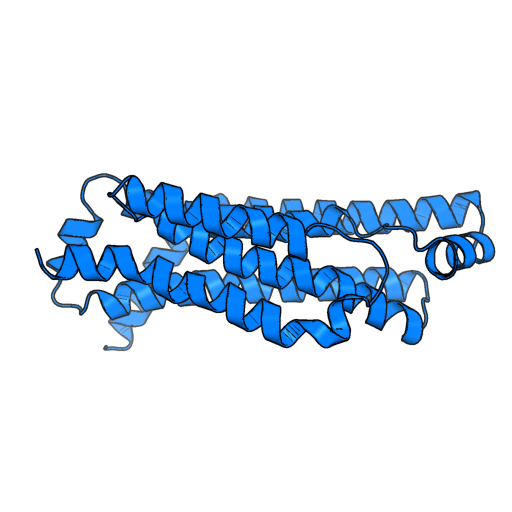7 GLY A O 1
ATOM 636 N N . PHE A 1 78 ? -0.236 1.871 12.488 1.00 91.19 78 PHE A N 1
ATOM 637 C CA . PHE A 1 78 ? 0.326 1.971 13.833 1.00 91.19 78 PHE A CA 1
ATOM 638 C C . PHE A 1 78 ? 0.151 3.370 14.436 1.00 91.19 78 PHE A C 1
ATOM 640 O O . PHE A 1 78 ? -0.360 3.496 15.547 1.00 91.19 78 PHE A O 1
ATOM 647 N N . LEU A 1 79 ? 0.531 4.428 13.713 1.00 90.69 79 LEU A N 1
ATOM 648 C CA . LEU A 1 79 ? 0.452 5.808 14.206 1.00 90.69 79 LEU A CA 1
ATOM 649 C C . LEU A 1 79 ? -0.982 6.237 14.536 1.00 90.69 79 LEU A C 1
ATOM 651 O O . LEU A 1 79 ? -1.187 6.998 15.484 1.00 90.69 79 LEU A O 1
ATOM 655 N N . GLN A 1 80 ? -1.972 5.745 13.785 1.00 89.19 80 GLN A N 1
ATOM 656 C CA . GLN A 1 80 ? -3.379 6.022 14.068 1.00 89.19 80 GLN A CA 1
ATOM 657 C C . GLN A 1 80 ? -3.914 5.175 15.231 1.00 89.19 80 GLN A C 1
ATOM 659 O O . GLN A 1 80 ? -4.575 5.720 16.116 1.00 89.19 80 GLN A O 1
ATOM 664 N N . ALA A 1 81 ? -3.624 3.870 15.257 1.00 86.75 81 ALA A N 1
ATOM 665 C CA . ALA A 1 81 ? -4.218 2.927 16.209 1.00 86.75 81 ALA A CA 1
ATOM 666 C C . ALA A 1 81 ? -3.549 2.928 17.596 1.00 86.75 81 ALA A C 1
ATOM 668 O O . ALA A 1 81 ? -4.209 2.729 18.621 1.00 86.75 81 ALA A O 1
ATOM 669 N N . TRP A 1 82 ? -2.242 3.189 17.668 1.00 84.12 82 TRP A N 1
ATOM 670 C CA . TRP A 1 82 ? -1.474 3.212 18.917 1.00 84.12 82 TRP A CA 1
ATOM 671 C C . TRP A 1 82 ? -2.009 4.189 19.983 1.00 84.12 82 TRP A C 1
ATOM 673 O O . TRP A 1 82 ? -2.228 3.764 21.125 1.00 84.12 82 TRP A O 1
ATOM 683 N N . PRO A 1 83 ? -2.260 5.482 19.678 1.00 81.00 83 PRO A N 1
ATOM 684 C CA . PRO A 1 83 ? -2.770 6.427 20.673 1.00 81.00 83 PRO A CA 1
ATOM 685 C C . PRO A 1 83 ? -4.200 6.120 21.140 1.00 81.00 83 PRO A C 1
ATOM 687 O O . PRO A 1 83 ? -4.577 6.566 22.228 1.00 81.00 83 PRO A O 1
ATOM 690 N N . GLU A 1 84 ? -4.986 5.383 20.350 1.00 79.12 84 GLU A N 1
ATOM 691 C CA . GLU A 1 84 ? -6.350 4.963 20.707 1.00 79.12 84 GLU A CA 1
ATOM 692 C C . GLU A 1 84 ? -6.364 3.732 21.611 1.00 79.12 84 GLU A C 1
ATOM 694 O O . GLU A 1 84 ? -7.174 3.637 22.536 1.00 79.12 84 GLU A O 1
ATOM 699 N N . SER A 1 85 ? -5.413 2.830 21.381 1.00 75.31 85 SER A N 1
ATOM 700 C CA . SER A 1 85 ? -5.263 1.574 22.118 1.00 75.31 85 SER A CA 1
ATOM 701 C C . SER A 1 85 ? -4.699 1.774 23.531 1.00 75.31 85 SER A C 1
ATOM 703 O O . SER A 1 85 ? -4.892 0.934 24.411 1.00 75.31 85 SER A O 1
ATOM 705 N N . ARG A 1 86 ? -4.038 2.910 23.803 1.00 71.44 86 ARG A N 1
ATOM 706 C CA . ARG A 1 86 ? -3.511 3.241 25.137 1.00 71.44 86 ARG A CA 1
ATOM 707 C C . ARG A 1 86 ? -4.572 3.827 26.078 1.00 71.44 86 ARG A C 1
ATOM 709 O O . ARG A 1 86 ? -5.318 4.737 25.730 1.00 71.44 86 ARG A O 1
ATOM 716 N N . GLY A 1 87 ? -4.558 3.365 27.333 1.00 60.75 87 GLY A N 1
ATOM 717 C CA . GLY A 1 87 ? -5.212 4.039 28.464 1.00 60.75 87 GLY A CA 1
ATOM 718 C C . GLY A 1 87 ? -6.743 3.973 28.494 1.00 60.75 87 GLY A C 1
ATOM 719 O O . GLY A 1 87 ? -7.371 4.941 28.907 1.00 60.75 87 GLY A O 1
ATOM 720 N N . ARG A 1 88 ? -7.356 2.871 28.028 1.00 62.84 88 ARG A N 1
ATOM 721 C CA . ARG A 1 88 ? -8.826 2.681 27.943 1.00 62.84 88 ARG A CA 1
ATOM 722 C C . ARG A 1 88 ? -9.568 3.776 27.155 1.00 62.84 88 ARG A C 1
ATOM 724 O O . ARG A 1 88 ? -10.787 3.894 27.263 1.00 62.84 88 ARG A O 1
ATOM 731 N N . ARG A 1 89 ? -8.859 4.547 26.324 1.00 67.31 89 ARG A N 1
ATOM 732 C CA . ARG A 1 89 ? -9.432 5.643 25.530 1.00 67.31 89 ARG A CA 1
ATOM 733 C C . ARG A 1 89 ? -10.464 5.161 24.522 1.00 67.31 89 ARG A C 1
ATOM 735 O O . ARG A 1 89 ? -11.444 5.863 24.325 1.00 67.31 89 ARG A O 1
ATOM 742 N N . LEU A 1 90 ? -10.292 3.956 23.970 1.00 63.53 90 LEU A N 1
ATOM 743 C CA . LEU A 1 90 ? -11.330 3.276 23.189 1.00 63.53 90 LEU A CA 1
ATOM 744 C C . LEU A 1 90 ? -12.648 3.196 23.966 1.00 63.53 90 LEU A C 1
ATOM 746 O O . LEU A 1 90 ? -13.645 3.698 23.474 1.00 63.53 90 LEU A O 1
ATOM 750 N N . ARG A 1 91 ? -12.647 2.685 25.207 1.00 62.44 91 ARG A N 1
ATOM 751 C CA . ARG A 1 91 ? -13.856 2.600 26.050 1.00 62.44 91 ARG A CA 1
ATOM 752 C C . ARG A 1 91 ? -14.464 3.982 26.334 1.00 62.44 91 ARG A C 1
ATOM 754 O O . ARG A 1 91 ? -15.673 4.136 26.268 1.00 62.44 91 ARG A O 1
ATOM 761 N N . LEU A 1 92 ? -13.635 4.999 26.583 1.00 58.72 92 LEU A N 1
ATOM 762 C CA . LEU A 1 92 ? -14.100 6.381 26.783 1.00 58.72 92 LEU A CA 1
ATOM 763 C C . LEU A 1 92 ? -14.698 7.008 25.514 1.00 58.72 92 LEU A C 1
ATOM 765 O O . LEU A 1 92 ? -15.630 7.802 25.608 1.00 58.72 92 LEU A O 1
ATOM 769 N N . LEU A 1 93 ? -14.195 6.641 24.332 1.00 63.97 93 LEU A N 1
ATOM 770 C CA . LEU A 1 93 ? -14.713 7.104 23.044 1.00 63.97 93 LEU A CA 1
ATOM 771 C C . LEU A 1 93 ? -16.173 6.672 22.840 1.00 63.97 93 LEU A C 1
ATOM 773 O O . LEU A 1 93 ? -16.965 7.450 22.314 1.00 63.97 93 LEU A O 1
ATOM 777 N N . PHE A 1 94 ? -16.542 5.479 23.316 1.00 62.12 94 PHE A N 1
ATOM 778 C CA . PHE A 1 94 ? -17.908 4.950 23.232 1.00 62.12 94 PHE A CA 1
ATOM 779 C C . PHE A 1 94 ? -18.917 5.678 24.131 1.00 62.12 94 PHE A C 1
ATOM 781 O O . PHE A 1 94 ? -20.110 5.619 23.858 1.00 62.12 94 PHE A O 1
ATOM 788 N N . HIS A 1 95 ? -18.465 6.410 25.154 1.00 71.00 95 HIS A N 1
ATOM 789 C CA . HIS A 1 95 ? -19.344 7.223 26.005 1.00 71.00 95 HIS A CA 1
ATOM 790 C C . HIS A 1 95 ? -19.622 8.622 25.435 1.00 71.00 95 HIS A C 1
ATOM 792 O O . HIS A 1 95 ? -20.387 9.388 26.021 1.00 71.00 95 HIS A O 1
ATOM 798 N N . THR A 1 96 ? -19.000 8.990 24.311 1.00 69.00 96 THR A N 1
ATOM 799 C CA . THR A 1 96 ? -19.285 10.276 23.664 1.00 69.00 96 THR A CA 1
ATOM 800 C C . THR A 1 96 ? -20.652 10.245 22.966 1.00 69.00 96 THR A C 1
ATOM 802 O O . THR A 1 96 ? -21.063 9.197 22.476 1.00 69.00 96 THR A O 1
ATOM 805 N N . PRO A 1 97 ? -21.366 11.383 22.852 1.00 73.94 97 PRO A N 1
ATOM 806 C CA . PRO A 1 97 ? -22.687 11.452 22.207 1.00 73.94 97 PRO A CA 1
ATOM 807 C C . PRO A 1 97 ? -22.650 11.227 20.681 1.00 73.94 97 PRO A C 1
ATOM 809 O O . PRO A 1 97 ? -23.649 11.420 19.990 1.00 73.94 97 PRO A O 1
ATOM 812 N N . LEU A 1 98 ? -21.488 10.870 20.129 1.00 73.50 98 LEU A N 1
ATOM 813 C CA . LEU A 1 98 ? -21.282 10.588 18.718 1.00 73.50 98 LEU A CA 1
ATOM 814 C C . LEU A 1 98 ? -21.283 9.079 18.501 1.00 73.50 98 LEU A C 1
ATOM 816 O O . LEU A 1 98 ? -20.622 8.344 19.228 1.00 73.50 98 LEU A O 1
ATOM 820 N N . ASN A 1 99 ? -21.983 8.622 17.460 1.00 78.19 99 ASN A N 1
ATOM 821 C CA . ASN A 1 99 ? -22.007 7.201 17.142 1.00 78.19 99 ASN A CA 1
ATOM 822 C C . ASN A 1 99 ? -20.567 6.713 16.827 1.00 78.19 99 ASN A C 1
ATOM 824 O O . ASN A 1 99 ? -19.921 7.253 15.917 1.00 78.19 99 ASN A O 1
ATOM 828 N N . PRO A 1 100 ? -20.067 5.701 17.562 1.00 74.75 100 PRO A N 1
ATOM 829 C CA . PRO A 1 100 ? -18.694 5.213 17.463 1.00 74.75 100 PRO A CA 1
ATOM 830 C C . PRO A 1 100 ? -18.289 4.792 16.053 1.00 74.75 100 PRO A C 1
ATOM 832 O O . PRO A 1 100 ? -17.152 5.021 15.643 1.00 74.75 100 PRO A O 1
ATOM 835 N N . VAL A 1 101 ? -19.228 4.235 15.280 1.00 79.06 101 VAL A N 1
ATOM 836 C CA . VAL A 1 101 ? -18.981 3.785 13.905 1.00 79.06 101 VAL A CA 1
ATOM 837 C C . VAL A 1 101 ? -18.504 4.945 13.030 1.00 79.06 101 VAL A C 1
ATOM 839 O O . VAL A 1 101 ? -17.602 4.763 12.214 1.00 79.06 101 VAL A O 1
ATOM 842 N N . TYR A 1 102 ? -19.032 6.159 13.225 1.00 80.88 102 TYR A N 1
ATOM 843 C CA . TYR A 1 102 ? -18.604 7.321 12.441 1.00 80.88 102 TYR A CA 1
ATOM 844 C C . TYR A 1 102 ? -17.200 7.789 12.804 1.00 80.88 102 TYR A C 1
ATOM 846 O O . TYR A 1 102 ? -16.436 8.139 11.909 1.00 80.88 102 TYR A O 1
ATOM 854 N N . ILE A 1 103 ? -16.839 7.777 14.090 1.00 82.38 103 ILE A N 1
ATOM 855 C CA . ILE A 1 103 ? -15.502 8.199 14.528 1.00 82.38 103 ILE A CA 1
ATOM 856 C C . ILE A 1 103 ? -14.442 7.281 13.909 1.00 82.38 103 ILE A C 1
ATOM 858 O O . ILE A 1 103 ? -13.460 7.755 13.338 1.00 82.38 103 ILE A O 1
ATOM 862 N N . VAL A 1 104 ? -14.692 5.972 13.955 1.00 84.44 104 VAL A N 1
ATOM 863 C CA . VAL A 1 104 ? -13.814 4.951 13.373 1.00 84.44 104 VAL A CA 1
ATOM 864 C C . VAL A 1 104 ? -13.764 5.070 11.857 1.00 84.44 104 VAL A C 1
ATOM 866 O O . VAL A 1 104 ? -12.689 5.022 11.270 1.00 84.44 104 VAL A O 1
ATOM 869 N N . SER A 1 105 ? -14.909 5.294 11.211 1.00 85.44 105 SER A N 1
ATOM 870 C CA . SER A 1 105 ? -14.965 5.471 9.758 1.00 85.44 105 SER A CA 1
ATOM 871 C C . SER A 1 105 ? -14.133 6.672 9.303 1.00 85.44 105 SER A C 1
ATOM 873 O O . SER A 1 105 ? -13.406 6.567 8.322 1.00 85.44 105 SER A O 1
ATOM 875 N N . VAL A 1 106 ? -14.166 7.795 10.031 1.00 86.62 106 VAL A N 1
ATOM 876 C CA . VAL A 1 106 ? -13.329 8.969 9.722 1.00 86.62 106 VAL A CA 1
ATOM 877 C C . VAL A 1 106 ? -11.838 8.649 9.891 1.00 86.62 106 VAL A C 1
ATOM 879 O O . VAL A 1 106 ? -11.035 9.013 9.032 1.00 86.62 106 VAL A O 1
ATOM 882 N N . MET A 1 107 ? -11.452 7.926 10.943 1.00 88.69 107 MET A N 1
ATOM 883 C CA . MET A 1 107 ? -10.067 7.471 11.129 1.00 88.69 107 MET A CA 1
ATOM 884 C C . MET A 1 107 ? -9.602 6.563 9.975 1.00 88.69 107 MET A C 1
ATOM 886 O O . MET A 1 107 ? -8.537 6.794 9.403 1.00 88.69 107 MET A O 1
ATOM 890 N N . LEU A 1 108 ? -10.416 5.578 9.585 1.00 90.69 108 LEU A N 1
ATOM 891 C CA . LEU A 1 108 ? -10.088 4.659 8.493 1.00 90.69 108 LEU A CA 1
ATOM 892 C C . LEU A 1 108 ? -9.999 5.379 7.142 1.00 90.69 108 LEU A C 1
ATOM 894 O O . LEU A 1 108 ? -9.052 5.168 6.389 1.00 90.69 108 LEU A O 1
ATOM 898 N N . VAL A 1 109 ? -10.948 6.272 6.842 1.00 91.44 109 VAL A N 1
ATOM 899 C CA . VAL A 1 109 ? -10.963 7.039 5.586 1.00 91.44 109 VAL A CA 1
ATOM 900 C C . VAL A 1 109 ? -9.777 7.997 5.501 1.00 91.44 109 VAL A C 1
ATOM 902 O O . VAL A 1 109 ? -9.199 8.146 4.429 1.00 91.44 109 VAL A O 1
ATOM 905 N N . THR A 1 110 ? -9.372 8.623 6.611 1.00 91.25 110 THR A N 1
ATOM 906 C CA . THR A 1 110 ? -8.190 9.506 6.626 1.00 91.25 110 THR A CA 1
ATOM 907 C C . THR A 1 110 ? -6.876 8.750 6.445 1.00 91.25 110 THR A C 1
ATOM 909 O O . THR A 1 110 ? -5.979 9.249 5.770 1.00 91.25 110 THR A O 1
ATOM 912 N N . GLY A 1 111 ? -6.745 7.544 7.006 1.00 91.12 111 GLY A N 1
ATOM 913 C CA . GLY A 1 111 ? -5.570 6.705 6.758 1.00 91.12 111 GLY A CA 1
ATOM 914 C C . GLY A 1 111 ? -5.537 6.183 5.322 1.00 91.12 111 GLY A C 1
ATOM 915 O O . GLY A 1 111 ? -4.503 6.255 4.659 1.00 91.12 111 GLY A O 1
ATOM 916 N N . LEU A 1 112 ? -6.690 5.743 4.806 1.00 92.94 112 LEU A N 1
ATOM 917 C CA . LEU A 1 112 ? -6.834 5.287 3.426 1.00 92.94 112 LEU A CA 1
ATOM 918 C C . LEU A 1 112 ? -6.550 6.405 2.412 1.00 92.94 112 LEU A C 1
ATOM 920 O O . LEU A 1 112 ? -5.868 6.162 1.422 1.00 92.94 112 LEU A O 1
ATOM 924 N N . SER A 1 113 ? -7.019 7.633 2.645 1.00 93.38 113 SER A N 1
ATOM 925 C CA . SER A 1 113 ? -6.747 8.751 1.735 1.00 93.38 113 SER A CA 1
ATOM 926 C C . SER A 1 113 ? -5.258 9.097 1.685 1.00 93.38 113 SER A C 1
ATOM 928 O O . SER A 1 113 ? -4.718 9.301 0.599 1.00 93.38 113 SER A O 1
ATOM 930 N N . LEU A 1 114 ? -4.568 9.078 2.831 1.00 92.94 114 LEU A N 1
ATOM 931 C CA . LEU A 1 114 ? -3.118 9.268 2.888 1.00 92.94 114 LEU A CA 1
ATOM 932 C C . LEU A 1 114 ? -2.368 8.159 2.135 1.00 92.94 114 LEU A C 1
ATOM 934 O O . LEU A 1 114 ? -1.406 8.437 1.422 1.00 92.94 114 LEU A O 1
ATOM 938 N N . LEU A 1 115 ? -2.829 6.912 2.250 1.00 93.44 115 LEU A N 1
ATOM 939 C CA . LEU A 1 115 ? -2.281 5.775 1.511 1.00 93.44 115 LEU A CA 1
ATOM 940 C C . LEU A 1 115 ? -2.475 5.893 0.008 1.00 93.44 115 LEU A C 1
ATOM 942 O O . LEU A 1 115 ? -1.549 5.603 -0.746 1.00 93.44 115 LEU A O 1
ATOM 946 N N . LEU A 1 116 ? -3.659 6.307 -0.438 1.00 94.44 116 LEU A N 1
ATOM 947 C CA . LEU A 1 116 ? -3.933 6.511 -1.857 1.00 94.44 116 LEU A CA 1
ATOM 948 C C . LEU A 1 116 ? -3.053 7.622 -2.427 1.00 94.44 116 LEU A C 1
ATOM 950 O O . LEU A 1 116 ? -2.491 7.448 -3.504 1.00 94.44 116 LEU A O 1
ATOM 954 N N . LEU A 1 117 ? -2.860 8.714 -1.681 1.00 94.88 117 LEU A N 1
ATOM 955 C CA . LEU A 1 117 ? -1.923 9.771 -2.059 1.00 94.88 117 LEU A CA 1
ATOM 956 C C . LEU A 1 117 ? -0.484 9.249 -2.148 1.00 94.88 117 LEU A C 1
ATOM 958 O O . LEU A 1 117 ? 0.190 9.526 -3.133 1.00 94.88 117 LEU A O 1
ATOM 962 N N . LEU A 1 118 ? -0.030 8.459 -1.169 1.00 94.38 118 LEU A N 1
ATOM 963 C CA . LEU A 1 118 ? 1.314 7.874 -1.174 1.00 94.38 118 LEU A CA 1
ATOM 964 C C . LEU A 1 118 ? 1.525 6.904 -2.346 1.00 94.38 118 LEU A C 1
ATOM 966 O O . LEU A 1 118 ? 2.585 6.890 -2.962 1.00 94.38 118 LEU A O 1
ATOM 970 N N . ASN A 1 119 ? 0.519 6.092 -2.669 1.00 94.00 119 ASN A N 1
ATOM 971 C CA . ASN A 1 119 ? 0.581 5.212 -3.831 1.00 94.00 119 ASN A CA 1
ATOM 972 C C . ASN A 1 119 ? 0.600 6.027 -5.127 1.00 94.00 119 ASN A C 1
ATOM 974 O O . ASN A 1 119 ? 1.430 5.767 -5.991 1.00 94.00 119 ASN A O 1
ATOM 978 N N . ALA A 1 120 ? -0.252 7.047 -5.253 1.00 95.56 120 ALA A N 1
ATOM 979 C CA . ALA A 1 120 ? -0.279 7.914 -6.427 1.00 95.56 120 ALA A CA 1
ATOM 980 C C . ALA A 1 120 ? 1.071 8.611 -6.657 1.00 95.56 120 ALA A C 1
ATOM 982 O O . ALA A 1 120 ? 1.568 8.618 -7.783 1.00 95.56 120 ALA A O 1
ATOM 983 N N . THR A 1 121 ? 1.707 9.135 -5.603 1.00 95.62 121 THR A N 1
ATOM 984 C CA . THR A 1 121 ? 3.047 9.730 -5.713 1.00 95.62 121 THR A CA 1
ATOM 985 C C . THR A 1 121 ? 4.108 8.689 -6.057 1.00 95.62 121 THR A C 1
ATOM 987 O O . THR A 1 121 ? 4.996 8.979 -6.852 1.00 95.62 121 THR A O 1
ATOM 990 N N . ALA A 1 122 ? 4.005 7.466 -5.532 1.00 94.81 122 ALA A N 1
ATOM 991 C CA . ALA A 1 122 ? 4.909 6.373 -5.873 1.00 94.81 122 ALA A CA 1
ATOM 992 C C . ALA A 1 122 ? 4.839 5.983 -7.354 1.00 94.81 122 ALA A C 1
ATOM 994 O O . ALA A 1 122 ? 5.877 5.917 -8.015 1.00 94.81 122 ALA A O 1
ATOM 995 N N . PHE A 1 123 ? 3.629 5.791 -7.886 1.00 94.62 123 PHE A N 1
ATOM 996 C CA . PHE A 1 123 ? 3.416 5.517 -9.308 1.00 94.62 123 PHE A CA 1
ATOM 997 C C . PHE A 1 123 ? 3.886 6.679 -10.183 1.00 94.62 123 PHE A C 1
ATOM 999 O O . PHE A 1 123 ? 4.539 6.446 -11.198 1.00 94.62 123 PHE A O 1
ATOM 1006 N N . ALA A 1 124 ? 3.616 7.923 -9.771 1.00 95.56 124 ALA A N 1
ATOM 1007 C CA . ALA A 1 124 ? 4.086 9.106 -10.482 1.00 95.56 124 ALA A CA 1
ATOM 1008 C C . ALA A 1 124 ? 5.620 9.147 -10.549 1.00 95.56 124 ALA A C 1
ATOM 1010 O O . ALA A 1 124 ? 6.170 9.288 -11.638 1.00 95.56 124 ALA A O 1
ATOM 1011 N N . LEU A 1 125 ? 6.313 8.940 -9.424 1.00 95.50 125 LEU A N 1
ATOM 1012 C CA . LEU A 1 125 ? 7.778 8.902 -9.378 1.00 95.50 125 LEU A CA 1
ATOM 1013 C C . LEU A 1 125 ? 8.348 7.785 -10.253 1.00 95.50 125 LEU A C 1
ATOM 1015 O O . LEU A 1 125 ? 9.231 8.052 -11.059 1.00 95.50 125 LEU A O 1
ATOM 1019 N N . LEU A 1 126 ? 7.803 6.568 -10.162 1.00 94.62 126 LEU A N 1
ATOM 1020 C CA . LEU A 1 126 ? 8.265 5.445 -10.979 1.00 94.62 126 LEU A CA 1
ATOM 1021 C C . LEU A 1 126 ? 8.078 5.734 -12.473 1.00 94.62 126 LEU A C 1
ATOM 1023 O O . LEU A 1 126 ? 8.989 5.517 -13.271 1.00 94.62 126 LEU A O 1
ATOM 1027 N N . SER A 1 127 ? 6.918 6.278 -12.852 1.00 94.44 127 SER A N 1
ATOM 1028 C CA . SER A 1 127 ? 6.641 6.659 -14.237 1.00 94.44 127 SER A CA 1
ATOM 1029 C C . SER A 1 127 ? 7.569 7.772 -14.733 1.00 94.44 127 SER A C 1
ATOM 1031 O O . SER A 1 127 ? 8.073 7.678 -15.848 1.00 94.44 127 SER A O 1
ATOM 1033 N N . ALA A 1 128 ? 7.865 8.771 -13.896 1.00 95.12 128 ALA A N 1
ATOM 1034 C CA . ALA A 1 128 ? 8.781 9.859 -14.223 1.00 95.12 128 ALA A CA 1
ATOM 1035 C C . ALA A 1 128 ? 10.218 9.349 -14.400 1.00 95.12 128 ALA A C 1
ATOM 1037 O O . ALA A 1 128 ? 10.887 9.722 -15.362 1.00 95.12 128 ALA A O 1
ATOM 1038 N N . THR A 1 129 ? 10.673 8.441 -13.530 1.00 94.12 129 THR A N 1
ATOM 1039 C CA . THR A 1 129 ? 11.973 7.776 -13.669 1.00 94.12 129 THR A CA 1
ATOM 1040 C C . THR A 1 129 ? 12.049 7.004 -14.985 1.00 94.12 129 THR A C 1
ATOM 1042 O O . THR A 1 129 ? 13.004 7.175 -15.734 1.00 94.12 129 THR A O 1
ATOM 1045 N N . MET A 1 130 ? 11.034 6.207 -15.330 1.00 92.19 130 MET A N 1
ATOM 1046 C CA . MET A 1 130 ? 11.038 5.455 -16.592 1.00 92.19 130 MET A CA 1
ATOM 1047 C C . MET A 1 130 ? 10.971 6.364 -17.833 1.00 92.19 130 MET A C 1
ATOM 1049 O O . MET A 1 130 ? 11.617 6.069 -18.838 1.00 92.19 130 MET A O 1
ATOM 1053 N N . GLN A 1 131 ? 10.246 7.485 -17.764 1.00 92.94 131 GLN A N 1
ATOM 1054 C CA . GLN A 1 131 ? 10.216 8.487 -18.837 1.00 92.94 131 GLN A CA 1
ATOM 1055 C C . GLN A 1 131 ? 11.571 9.169 -19.035 1.00 92.94 131 GLN A C 1
ATOM 1057 O O . GLN A 1 131 ? 11.967 9.398 -20.175 1.00 92.94 131 GLN A O 1
ATOM 1062 N N . TYR A 1 132 ? 12.299 9.451 -17.951 1.00 93.38 132 TYR A N 1
ATOM 1063 C CA . TYR A 1 132 ? 13.642 10.032 -18.014 1.00 93.38 132 TYR A CA 1
ATOM 1064 C C . TYR A 1 132 ? 14.628 9.139 -18.785 1.00 93.38 132 TYR A C 1
ATOM 1066 O O . TYR A 1 132 ? 15.435 9.639 -19.560 1.00 93.38 132 TYR A O 1
ATOM 1074 N N . PHE A 1 133 ? 14.519 7.817 -18.631 1.00 90.81 133 PHE A N 1
ATOM 1075 C CA . PHE A 1 133 ? 15.314 6.836 -19.381 1.00 90.81 133 PHE A CA 1
ATOM 1076 C C . PHE A 1 133 ? 14.712 6.462 -20.751 1.00 90.81 133 PHE A C 1
ATOM 1078 O O . PHE A 1 133 ? 15.175 5.518 -21.386 1.00 90.81 133 PHE A O 1
ATOM 1085 N N . HIS A 1 134 ? 13.697 7.196 -21.224 1.00 90.56 134 HIS A N 1
ATOM 1086 C CA . HIS A 1 134 ? 13.058 7.019 -22.533 1.00 90.56 134 HIS A CA 1
ATOM 1087 C C . HIS A 1 134 ? 12.471 5.619 -22.792 1.00 90.56 134 HIS A C 1
ATOM 1089 O O . HIS A 1 134 ? 12.461 5.142 -23.930 1.00 90.56 134 HIS A O 1
ATOM 1095 N N . PHE A 1 135 ? 11.940 4.953 -21.762 1.00 89.12 135 PHE A N 1
ATOM 1096 C CA . PHE A 1 135 ? 11.245 3.682 -21.969 1.00 89.12 135 PHE A CA 1
ATOM 1097 C C . PHE A 1 135 ? 9.907 3.875 -22.712 1.00 89.12 135 PHE A C 1
ATOM 1099 O O . PHE A 1 135 ? 9.159 4.805 -22.400 1.00 89.12 135 PHE A O 1
ATOM 1106 N N . PRO A 1 136 ? 9.555 2.987 -23.663 1.00 90.50 136 PRO A N 1
ATOM 1107 C CA . PRO A 1 136 ? 8.257 3.006 -24.330 1.00 90.50 136 PRO A CA 1
ATOM 1108 C C . PRO A 1 136 ? 7.120 2.591 -23.386 1.00 90.50 136 PRO A C 1
ATOM 1110 O O . PRO A 1 136 ? 7.305 1.809 -22.446 1.00 90.50 136 PRO A O 1
ATOM 1113 N N . ALA A 1 137 ? 5.909 3.063 -23.693 1.00 88.19 137 ALA A N 1
ATOM 1114 C CA . ALA A 1 137 ? 4.707 2.791 -22.903 1.00 88.19 137 ALA A CA 1
ATOM 1115 C C . ALA A 1 137 ? 4.414 1.286 -22.749 1.00 88.19 137 ALA A C 1
ATOM 1117 O O . ALA A 1 137 ? 3.970 0.857 -21.682 1.00 88.19 137 ALA A O 1
ATOM 1118 N N . ASP A 1 138 ? 4.743 0.482 -23.764 1.00 87.56 138 ASP A N 1
ATOM 1119 C CA . ASP A 1 138 ? 4.554 -0.974 -23.760 1.00 87.56 138 ASP A CA 1
ATOM 1120 C C . ASP A 1 138 ? 5.354 -1.690 -22.664 1.00 87.56 138 ASP A C 1
ATOM 1122 O O . ASP A 1 138 ? 4.959 -2.766 -22.223 1.00 87.56 138 ASP A O 1
ATOM 1126 N N . ILE A 1 139 ? 6.449 -1.086 -22.184 1.00 88.00 139 ILE A N 1
ATOM 1127 C CA . ILE A 1 139 ? 7.254 -1.594 -21.060 1.00 88.00 139 ILE A CA 1
ATOM 1128 C C . ILE A 1 139 ? 6.822 -0.937 -19.746 1.00 88.00 139 ILE A C 1
ATOM 1130 O O . ILE A 1 139 ? 6.766 -1.590 -18.704 1.00 88.00 139 ILE A O 1
ATOM 1134 N N . MET A 1 140 ? 6.477 0.350 -19.775 1.00 89.88 140 MET A N 1
ATOM 1135 C CA . MET A 1 140 ? 6.055 1.071 -18.573 1.00 89.88 140 MET A CA 1
ATOM 1136 C C . MET A 1 140 ? 4.790 0.473 -17.952 1.00 89.88 140 MET A C 1
ATOM 1138 O O . MET A 1 140 ? 4.740 0.252 -16.744 1.00 89.88 140 MET A O 1
ATOM 1142 N N . VAL A 1 141 ? 3.769 0.178 -18.761 1.00 89.38 141 VAL A N 1
ATOM 1143 C CA . VAL A 1 141 ? 2.493 -0.371 -18.277 1.00 89.38 141 VAL A CA 1
ATOM 1144 C C . VAL A 1 141 ? 2.669 -1.698 -17.523 1.00 89.38 141 VAL A C 1
ATOM 1146 O O . VAL A 1 141 ? 2.188 -1.784 -16.390 1.00 89.38 141 VAL A O 1
ATOM 1149 N N . PRO A 1 142 ? 3.347 -2.733 -18.062 1.00 87.38 142 PRO A N 1
ATOM 1150 C CA . PRO A 1 142 ? 3.527 -3.987 -17.337 1.00 87.38 142 PRO A CA 1
ATOM 1151 C C . PRO A 1 142 ? 4.373 -3.823 -16.070 1.00 87.38 142 PRO A C 1
ATOM 1153 O O . PRO A 1 142 ? 4.067 -4.483 -15.080 1.00 87.38 142 PRO A O 1
ATOM 1156 N N . VAL A 1 143 ? 5.355 -2.914 -16.042 1.00 88.81 143 VAL A N 1
ATOM 1157 C CA . VAL A 1 143 ? 6.103 -2.594 -14.813 1.00 88.81 143 VAL A CA 1
ATOM 1158 C C . VAL A 1 143 ? 5.188 -1.953 -13.764 1.00 88.81 143 VAL A C 1
ATOM 1160 O O . VAL A 1 143 ? 5.144 -2.408 -12.623 1.00 88.81 143 VAL A O 1
ATOM 1163 N N . LEU A 1 144 ? 4.367 -0.968 -14.127 1.00 90.06 144 LEU A N 1
ATOM 1164 C CA . LEU A 1 144 ? 3.417 -0.358 -13.185 1.00 90.06 144 LEU A CA 1
ATOM 1165 C C . LEU A 1 144 ? 2.399 -1.387 -12.660 1.00 90.06 144 LEU A C 1
ATOM 1167 O O . LEU A 1 144 ? 2.097 -1.415 -11.466 1.00 90.06 144 LEU A O 1
ATOM 1171 N N . LEU A 1 145 ? 1.926 -2.292 -13.524 1.00 87.69 145 LEU A N 1
ATOM 1172 C CA . LEU A 1 145 ? 1.030 -3.387 -13.134 1.00 87.69 145 LEU A CA 1
ATOM 1173 C C . LEU A 1 145 ? 1.669 -4.362 -12.138 1.00 87.69 145 LEU A C 1
ATOM 1175 O O . LEU A 1 145 ? 0.944 -5.014 -11.392 1.00 87.69 145 LEU A O 1
ATOM 1179 N N . THR A 1 146 ? 2.998 -4.465 -12.097 1.00 86.25 146 THR A N 1
ATOM 1180 C CA . THR A 1 146 ? 3.694 -5.335 -11.132 1.00 86.25 146 THR A CA 1
ATOM 1181 C C . THR A 1 146 ? 3.814 -4.719 -9.753 1.00 86.25 146 THR A C 1
ATOM 1183 O O . THR A 1 146 ? 3.794 -5.442 -8.763 1.00 86.25 146 THR A O 1
ATOM 1186 N N . VAL A 1 147 ? 3.862 -3.390 -9.667 1.00 88.19 147 VAL A N 1
ATOM 1187 C CA . VAL A 1 147 ? 3.894 -2.670 -8.388 1.00 88.19 147 VAL A CA 1
ATOM 1188 C C . VAL A 1 147 ? 2.495 -2.597 -7.760 1.00 88.19 147 VAL A C 1
ATOM 1190 O O . VAL A 1 147 ? 2.359 -2.537 -6.541 1.00 88.19 147 VAL A O 1
ATOM 1193 N N . LEU A 1 148 ? 1.434 -2.680 -8.570 1.00 88.19 148 LEU A N 1
ATOM 1194 C CA . LEU A 1 148 ? 0.037 -2.628 -8.119 1.00 88.19 148 LEU A CA 1
ATOM 1195 C C . LEU A 1 148 ? -0.331 -3.663 -7.029 1.00 88.19 148 LEU A C 1
ATOM 1197 O O . LEU A 1 148 ? -0.953 -3.276 -6.036 1.00 88.19 148 LEU A O 1
ATOM 1201 N N . PRO A 1 149 ? 0.054 -4.950 -7.138 1.00 88.19 149 PRO A N 1
ATOM 1202 C CA . PRO A 1 149 ? -0.087 -5.923 -6.055 1.00 88.19 149 PRO A CA 1
ATOM 1203 C C . PRO A 1 149 ? 0.456 -5.443 -4.705 1.00 88.19 149 PRO A C 1
ATOM 1205 O O . PRO A 1 149 ? -0.196 -5.650 -3.683 1.00 88.19 149 PRO A O 1
ATOM 1208 N N . TRP A 1 150 ? 1.598 -4.748 -4.682 1.00 89.69 150 TRP A N 1
ATOM 1209 C CA . TRP A 1 150 ? 2.168 -4.201 -3.448 1.00 89.69 150 TRP A CA 1
ATOM 1210 C C . TRP A 1 150 ? 1.354 -3.040 -2.890 1.00 89.69 150 TRP A C 1
ATOM 1212 O O . TRP A 1 150 ? 1.231 -2.916 -1.673 1.00 89.69 150 TRP A O 1
ATOM 1222 N N . SER A 1 151 ? 0.735 -2.232 -3.751 1.00 90.56 151 SER A N 1
ATOM 1223 C CA . SER A 1 151 ? -0.225 -1.209 -3.329 1.00 90.56 151 SER A CA 1
ATOM 1224 C C . SER A 1 151 ? -1.448 -1.824 -2.646 1.00 90.56 151 SER A C 1
ATOM 1226 O O . SER A 1 151 ? -1.837 -1.375 -1.567 1.00 90.56 151 SER A O 1
ATOM 1228 N N . ILE A 1 152 ? -2.025 -2.888 -3.222 1.00 89.44 152 ILE A N 1
ATOM 1229 C CA . ILE A 1 152 ? -3.150 -3.619 -2.609 1.00 89.44 152 ILE A CA 1
ATOM 1230 C C . ILE A 1 152 ? -2.720 -4.251 -1.286 1.00 89.44 152 ILE A C 1
ATOM 1232 O O . ILE A 1 152 ? -3.420 -4.134 -0.279 1.00 89.44 152 ILE A O 1
ATOM 1236 N N . LEU A 1 153 ? -1.552 -4.895 -1.276 1.00 90.56 153 LEU A N 1
ATOM 1237 C CA . LEU A 1 153 ? -0.987 -5.498 -0.077 1.00 90.56 153 LEU A CA 1
ATOM 1238 C C . LEU A 1 153 ? -0.749 -4.445 1.013 1.00 90.56 153 LEU A C 1
ATOM 1240 O O . LEU A 1 153 ? -1.015 -4.717 2.179 1.00 90.56 153 LEU A O 1
ATOM 1244 N N . GLY A 1 154 ? -0.327 -3.233 0.646 1.00 91.50 154 GLY A N 1
ATOM 1245 C CA . GLY A 1 154 ? -0.200 -2.092 1.550 1.00 91.50 154 GLY A CA 1
ATOM 1246 C C . GLY A 1 154 ? -1.537 -1.670 2.158 1.00 91.50 154 GLY A C 1
ATOM 1247 O O . GLY A 1 154 ? -1.640 -1.524 3.376 1.00 91.50 154 GLY A O 1
ATOM 1248 N N . ILE A 1 155 ? -2.594 -1.562 1.348 1.00 91.81 155 ILE A N 1
ATOM 1249 C CA . ILE A 1 155 ? -3.947 -1.260 1.841 1.00 91.81 155 ILE A CA 1
ATOM 1250 C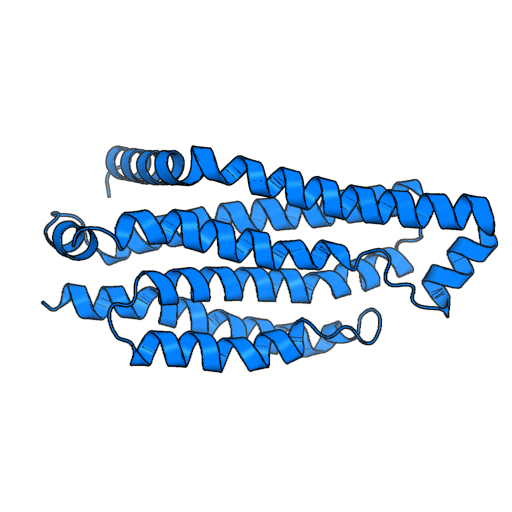 C . ILE A 1 155 ? -4.425 -2.348 2.817 1.00 91.81 155 ILE A C 1
ATOM 1252 O O . ILE A 1 155 ? -4.907 -2.032 3.907 1.00 91.81 155 ILE A O 1
ATOM 1256 N N . ALA A 1 156 ? -4.238 -3.627 2.477 1.00 91.75 156 ALA A N 1
ATOM 1257 C CA . ALA A 1 156 ? -4.564 -4.741 3.369 1.00 91.75 156 ALA A CA 1
ATOM 1258 C C . ALA A 1 156 ? -3.751 -4.687 4.674 1.00 91.75 156 ALA A C 1
ATOM 1260 O O . ALA A 1 156 ? -4.306 -4.854 5.760 1.00 91.75 156 ALA A O 1
ATOM 1261 N N . ALA A 1 157 ? -2.451 -4.394 4.579 1.00 92.38 157 ALA A N 1
ATOM 1262 C CA . ALA 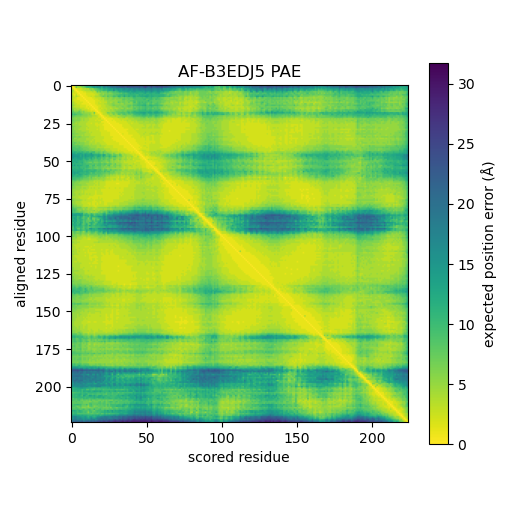A 1 157 ? -1.543 -4.273 5.716 1.00 92.38 157 ALA A CA 1
ATOM 1263 C C . ALA A 1 157 ? -1.939 -3.131 6.660 1.00 92.38 157 ALA A C 1
ATOM 1265 O O . ALA A 1 157 ? -1.839 -3.279 7.876 1.00 92.38 157 ALA A O 1
ATOM 1266 N N . TYR A 1 158 ? -2.428 -2.013 6.120 1.00 93.81 158 TYR A N 1
ATOM 1267 C CA . TYR A 1 158 ? -2.959 -0.910 6.916 1.00 93.81 158 TYR A CA 1
ATOM 1268 C C . TYR A 1 158 ? -4.161 -1.348 7.759 1.00 93.81 158 TYR A C 1
ATOM 1270 O O . TYR A 1 158 ? -4.148 -1.181 8.980 1.00 93.81 158 TYR A O 1
ATOM 1278 N N . PHE A 1 159 ? -5.172 -1.960 7.135 1.00 91.38 159 PHE A N 1
ATOM 1279 C CA . PHE A 1 159 ? -6.349 -2.440 7.860 1.00 91.38 159 PHE A CA 1
ATOM 1280 C C . PHE A 1 159 ? -5.990 -3.538 8.867 1.00 91.38 159 PHE A C 1
ATOM 1282 O O . PHE A 1 159 ? -6.490 -3.524 9.992 1.00 91.38 159 PHE A O 1
ATOM 1289 N N . ALA A 1 160 ? -5.077 -4.445 8.505 1.00 90.44 160 ALA A N 1
ATOM 1290 C CA . ALA A 1 160 ? -4.557 -5.465 9.409 1.00 90.44 160 ALA A CA 1
ATOM 1291 C C . ALA A 1 160 ? -3.839 -4.847 10.620 1.00 90.44 160 ALA A C 1
ATOM 1293 O O . ALA A 1 160 ? -4.079 -5.274 11.748 1.00 90.44 160 ALA A O 1
ATOM 1294 N N . ALA A 1 161 ? -3.017 -3.812 10.418 1.00 91.12 161 ALA A N 1
ATOM 1295 C CA . ALA A 1 161 ? -2.339 -3.104 11.501 1.00 91.12 161 ALA A CA 1
ATOM 1296 C C . ALA A 1 161 ? -3.345 -2.432 12.445 1.00 91.12 161 ALA A C 1
ATOM 1298 O O . ALA A 1 161 ? -3.257 -2.605 13.661 1.00 91.12 161 ALA A O 1
ATOM 1299 N N . VAL A 1 162 ? -4.344 -1.723 11.905 1.00 90.25 162 VAL A N 1
ATOM 1300 C CA . VAL A 1 162 ? -5.405 -1.106 12.718 1.00 90.25 162 VAL A CA 1
ATOM 1301 C C . VAL A 1 162 ? -6.164 -2.168 13.521 1.00 90.25 162 VAL A C 1
ATOM 1303 O O . VAL A 1 162 ? -6.311 -2.026 14.735 1.00 90.25 162 VAL A O 1
ATOM 1306 N N . ALA A 1 163 ? -6.577 -3.267 12.882 1.00 87.81 163 ALA A N 1
ATOM 1307 C CA . ALA A 1 163 ? -7.258 -4.380 13.545 1.00 87.81 163 ALA A CA 1
ATOM 1308 C C . ALA A 1 163 ? -6.401 -5.010 14.659 1.00 87.81 163 ALA A C 1
ATOM 1310 O O . ALA A 1 163 ? -6.893 -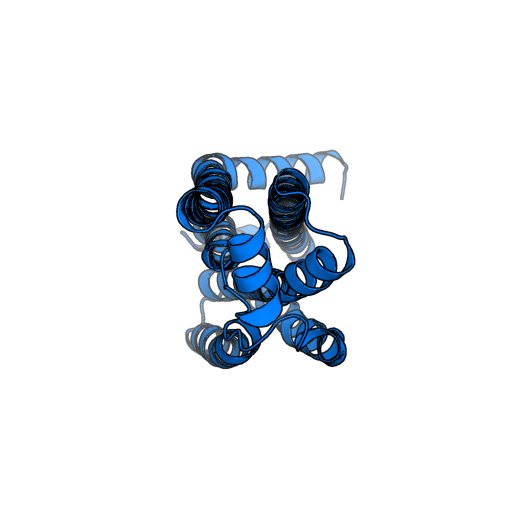5.293 15.755 1.00 87.81 163 ALA A O 1
ATOM 1311 N N . PHE A 1 164 ? -5.107 -5.204 14.406 1.00 89.19 164 PHE A N 1
ATOM 1312 C CA . PHE A 1 164 ? -4.172 -5.801 15.353 1.00 89.19 164 PHE A CA 1
ATOM 1313 C C . PHE A 1 164 ? -3.984 -4.936 16.606 1.00 89.19 164 PHE A C 1
ATOM 1315 O O . PHE A 1 164 ? -4.083 -5.443 17.726 1.00 89.19 164 PHE A O 1
ATOM 1322 N N . PHE A 1 165 ? -3.754 -3.631 16.438 1.00 86.88 165 PHE A N 1
ATOM 1323 C CA . PHE A 1 165 ? -3.517 -2.733 17.569 1.00 86.88 165 PHE A CA 1
ATOM 1324 C C . PHE A 1 165 ? -4.798 -2.436 18.357 1.00 86.88 165 PHE A C 1
ATOM 1326 O O . PHE A 1 165 ? -4.764 -2.481 19.587 1.00 86.88 165 PHE A O 1
ATOM 1333 N N . CYS A 1 166 ? -5.925 -2.208 17.674 1.00 83.19 166 CYS A N 1
ATOM 1334 C CA . CYS A 1 166 ? -7.195 -1.880 18.327 1.00 83.19 166 CYS A CA 1
ATOM 1335 C C . CYS A 1 166 ? -7.894 -3.093 18.959 1.00 83.19 166 CYS A C 1
ATOM 1337 O O . CYS A 1 166 ? -8.736 -2.926 19.843 1.00 83.19 166 CYS A O 1
ATOM 1339 N N . SER A 1 167 ? -7.573 -4.321 18.538 1.00 79.81 167 SER A N 1
ATOM 1340 C CA . SER A 1 167 ? -8.141 -5.519 19.160 1.00 79.81 167 SER A CA 1
ATOM 1341 C C . SER A 1 167 ? -7.536 -5.768 20.545 1.00 79.81 167 SER A C 1
ATOM 1343 O O . SER A 1 167 ? -6.318 -5.852 20.723 1.00 79.81 167 SER A O 1
ATOM 1345 N N . GLY A 1 168 ? -8.402 -5.909 21.553 1.00 72.06 168 GLY A N 1
ATOM 1346 C CA . GLY A 1 168 ? -8.007 -6.337 22.900 1.00 72.06 168 GLY A CA 1
ATOM 1347 C C . GLY A 1 168 ? -7.894 -7.858 23.051 1.00 72.06 168 GLY A C 1
ATOM 1348 O O . GLY A 1 168 ? -7.182 -8.338 23.926 1.00 72.06 168 GLY A O 1
ATOM 1349 N N . SER A 1 169 ? -8.568 -8.628 22.193 1.00 79.94 169 SER A N 1
ATOM 1350 C CA . SER A 1 169 ? -8.570 -10.093 22.225 1.00 79.94 169 SER A CA 1
ATOM 1351 C C . SER A 1 169 ? -7.388 -10.690 21.458 1.00 79.94 169 SER A C 1
ATOM 1353 O O . SER A 1 169 ? -7.211 -10.409 20.270 1.00 79.94 169 SER A O 1
ATOM 1355 N N . ILE A 1 170 ? -6.655 -11.599 22.100 1.00 82.81 170 ILE A N 1
ATOM 1356 C CA . ILE A 1 170 ? -5.517 -12.318 21.503 1.00 82.81 170 ILE A CA 1
ATOM 1357 C C . ILE A 1 170 ? -5.934 -13.135 20.269 1.00 82.81 170 ILE A C 1
ATOM 1359 O O . ILE A 1 170 ? -5.206 -13.148 19.280 1.00 82.81 170 ILE A O 1
ATOM 1363 N N . SER A 1 171 ? -7.126 -13.741 20.273 1.00 82.62 171 SER A N 1
ATOM 1364 C CA . SER A 1 171 ? -7.605 -14.565 19.152 1.00 82.62 171 SER A CA 1
ATOM 1365 C C . SER A 1 171 ? -7.750 -13.772 17.849 1.00 82.62 171 SER A C 1
ATOM 1367 O O . SER A 1 171 ? -7.357 -14.252 16.790 1.00 82.62 171 SER A O 1
ATOM 1369 N N . VAL A 1 172 ? -8.249 -12.532 17.918 1.00 82.56 172 VAL A N 1
ATOM 1370 C CA . VAL A 1 172 ? -8.381 -11.657 16.738 1.00 82.56 172 VAL A CA 1
ATOM 1371 C C . VAL A 1 172 ? -7.009 -11.255 16.209 1.00 82.56 172 VAL A C 1
ATOM 1373 O O . VAL A 1 172 ? -6.796 -11.300 15.003 1.00 82.56 172 VAL A O 1
ATOM 1376 N N . ARG A 1 173 ? -6.053 -10.942 17.093 1.00 85.56 173 ARG A N 1
ATOM 1377 C CA . ARG A 1 173 ? -4.666 -10.644 16.701 1.00 85.56 173 ARG A CA 1
ATOM 1378 C C . ARG A 1 173 ? -4.025 -11.815 15.965 1.00 85.56 173 ARG A C 1
ATOM 1380 O O . ARG A 1 173 ? -3.437 -11.623 14.903 1.00 85.56 173 ARG A O 1
ATOM 1387 N N . PHE A 1 174 ? -4.183 -13.028 16.487 1.00 87.56 174 PHE A N 1
ATOM 1388 C CA . PHE A 1 174 ? -3.675 -14.221 15.820 1.00 87.56 174 PHE A CA 1
ATOM 1389 C C . PHE A 1 174 ? -4.322 -14.412 14.443 1.00 87.56 174 PHE A C 1
ATOM 1391 O O . PHE A 1 174 ? -3.608 -14.601 13.464 1.00 87.56 174 PHE A O 1
ATOM 1398 N N . LEU A 1 175 ? -5.648 -14.261 14.340 1.00 86.81 175 LEU A N 1
ATOM 1399 C CA . LEU A 1 175 ? -6.368 -14.376 13.068 1.00 86.81 175 LEU A CA 1
ATOM 1400 C C . LEU A 1 175 ? -5.908 -13.314 12.055 1.00 86.81 175 LEU A C 1
ATOM 1402 O O . LEU A 1 175 ? -5.703 -13.650 10.891 1.00 86.81 175 LEU A O 1
ATOM 1406 N N . THR A 1 176 ? -5.660 -12.065 12.485 1.00 86.38 176 THR A N 1
ATOM 1407 C CA . THR A 1 176 ? -5.163 -11.008 11.580 1.00 86.38 176 THR A CA 1
ATOM 1408 C C . THR A 1 176 ? -3.816 -11.384 10.966 1.00 86.38 176 THR A C 1
ATOM 1410 O O . THR A 1 176 ? -3.634 -11.242 9.759 1.00 86.38 176 THR A O 1
ATOM 1413 N N . ILE A 1 177 ? -2.888 -11.901 11.780 1.00 87.19 177 ILE A N 1
ATOM 1414 C CA . ILE A 1 177 ? -1.544 -12.289 11.336 1.00 87.19 177 ILE A CA 1
ATOM 1415 C C . ILE A 1 177 ? -1.616 -13.538 10.456 1.00 87.19 177 ILE A C 1
ATOM 1417 O O . ILE A 1 177 ? -1.048 -13.554 9.365 1.00 87.19 177 ILE A O 1
ATOM 1421 N N . ALA A 1 178 ? -2.343 -14.564 10.909 1.00 86.62 178 ALA A N 1
ATOM 1422 C CA . ALA A 1 178 ? -2.493 -15.827 10.195 1.00 86.62 178 ALA A CA 1
ATOM 1423 C C . ALA A 1 178 ? -3.143 -15.632 8.819 1.00 86.62 178 ALA A C 1
ATOM 1425 O O . ALA A 1 178 ? -2.710 -16.252 7.853 1.00 86.62 178 ALA A O 1
ATOM 1426 N N . GLY A 1 179 ? -4.128 -14.735 8.707 1.00 84.38 179 GLY A N 1
ATOM 1427 C CA . GLY A 1 179 ? -4.731 -14.376 7.425 1.00 84.38 179 GLY A CA 1
ATOM 1428 C C . GLY A 1 179 ? -3.814 -13.527 6.541 1.00 84.38 179 GLY A C 1
ATOM 1429 O O . GLY A 1 179 ? -3.856 -13.648 5.320 1.00 84.38 179 GLY A O 1
ATOM 1430 N N . PHE A 1 180 ? -2.977 -12.661 7.128 1.00 87.69 180 PHE A N 1
ATOM 1431 C CA . PHE A 1 180 ? -2.130 -11.746 6.352 1.00 87.69 180 PHE A CA 1
ATOM 1432 C C . PHE A 1 180 ? -0.921 -12.453 5.728 1.00 87.69 180 PHE A C 1
ATOM 1434 O O . PHE A 1 180 ? -0.508 -12.107 4.624 1.00 87.69 180 PHE A O 1
ATOM 1441 N N . TYR A 1 181 ? -0.382 -13.480 6.389 1.00 87.50 181 TYR A N 1
ATOM 1442 C CA . TYR A 1 181 ? 0.741 -14.271 5.881 1.00 87.50 181 TYR A CA 1
ATOM 1443 C C . TYR A 1 181 ? 0.537 -14.851 4.461 1.00 87.50 181 TYR A C 1
ATOM 1445 O O . TYR A 1 181 ? 1.400 -14.618 3.610 1.00 87.50 181 TYR A O 1
ATOM 1453 N N . PRO A 1 182 ? -0.567 -15.561 4.141 1.00 85.25 182 PRO A N 1
ATOM 1454 C CA . PRO A 1 182 ? -0.787 -16.077 2.791 1.00 85.25 182 PRO A CA 1
ATOM 1455 C C . PRO A 1 182 ? -0.957 -14.957 1.760 1.00 85.25 182 PRO A C 1
ATOM 1457 O O . PRO A 1 182 ? -0.472 -15.094 0.642 1.00 85.25 182 PRO A O 1
ATOM 1460 N N . LEU A 1 183 ? -1.570 -13.826 2.129 1.00 84.69 183 LEU A N 1
ATOM 1461 C CA . LEU A 1 183 ? -1.666 -12.661 1.244 1.00 84.69 183 LEU A CA 1
ATOM 1462 C C . LEU A 1 183 ? -0.303 -12.054 0.932 1.00 84.69 183 LEU A C 1
ATOM 1464 O O . LEU A 1 183 ? -0.032 -11.723 -0.218 1.00 84.69 183 LEU A O 1
ATOM 1468 N N . TRP A 1 184 ? 0.561 -11.935 1.938 1.00 85.75 184 TRP A N 1
ATOM 1469 C CA . TRP A 1 184 ? 1.937 -11.498 1.745 1.00 85.75 184 TRP A CA 1
ATOM 1470 C C . TRP A 1 184 ? 2.699 -12.445 0.823 1.00 85.75 184 TRP A C 1
ATOM 1472 O O . TRP A 1 184 ? 3.380 -11.989 -0.088 1.00 85.75 184 TRP A O 1
ATOM 1482 N N . LYS A 1 185 ? 2.573 -13.761 1.028 1.00 83.81 185 LYS A N 1
ATOM 1483 C CA . LYS A 1 185 ? 3.210 -14.751 0.155 1.00 83.81 185 LYS A CA 1
ATOM 1484 C C . LYS A 1 185 ? 2.728 -14.643 -1.284 1.00 83.81 185 LYS A C 1
ATOM 1486 O O . LYS A 1 185 ? 3.535 -14.686 -2.200 1.00 83.81 185 LYS A O 1
ATOM 1491 N N . LEU A 1 186 ? 1.432 -14.440 -1.468 1.00 82.50 186 LEU A N 1
ATOM 1492 C CA . LEU A 1 186 ? 0.824 -14.411 -2.783 1.00 82.50 186 LEU A CA 1
ATOM 1493 C C . LEU A 1 186 ? 1.104 -13.103 -3.547 1.00 82.50 186 LEU A C 1
ATOM 1495 O O . LEU A 1 186 ? 1.358 -13.143 -4.746 1.00 82.50 186 LEU A O 1
ATOM 1499 N N . LEU A 1 187 ? 1.013 -11.946 -2.880 1.00 80.56 187 LEU A N 1
ATOM 1500 C CA . LEU A 1 187 ? 1.153 -10.620 -3.508 1.00 80.56 187 LEU A CA 1
ATOM 1501 C C . LEU A 1 187 ? 2.578 -10.059 -3.420 1.00 80.56 187 LEU A C 1
ATOM 1503 O O . LEU A 1 187 ? 2.924 -9.142 -4.161 1.00 80.56 187 LEU A O 1
ATOM 1507 N N . GLY A 1 188 ? 3.384 -10.559 -2.484 1.00 72.94 188 GLY A N 1
ATOM 1508 C CA . GLY A 1 188 ? 4.762 -10.129 -2.264 1.00 72.94 188 GLY A CA 1
ATOM 1509 C C . GLY A 1 188 ? 5.773 -10.854 -3.150 1.00 72.94 188 GLY A C 1
ATOM 1510 O O . GLY A 1 188 ? 6.801 -10.268 -3.482 1.00 72.94 188 GLY A O 1
ATOM 1511 N N . GLU A 1 189 ? 5.501 -12.095 -3.561 1.00 72.38 189 GLU A N 1
ATOM 1512 C CA . GLU A 1 189 ? 6.388 -12.829 -4.468 1.00 72.38 189 GLU A CA 1
ATOM 1513 C C . GLU A 1 189 ? 6.194 -12.357 -5.919 1.00 72.38 189 GLU A C 1
ATOM 1515 O O . GLU A 1 189 ? 5.155 -12.572 -6.541 1.00 72.38 189 GLU A O 1
ATOM 1520 N N . MET A 1 190 ? 7.222 -11.703 -6.468 1.00 63.84 190 MET A N 1
ATOM 1521 C CA . MET A 1 190 ? 7.308 -11.371 -7.891 1.00 63.84 190 MET A CA 1
ATOM 1522 C C . MET A 1 190 ? 8.077 -12.442 -8.655 1.00 63.84 190 MET A C 1
ATOM 1524 O O . MET A 1 190 ? 9.227 -12.727 -8.320 1.00 63.84 190 MET A O 1
ATOM 1528 N N . SER A 1 191 ? 7.479 -12.962 -9.727 1.00 59.94 191 SER A N 1
ATOM 1529 C CA . SER A 1 191 ? 8.133 -13.902 -10.645 1.00 59.94 191 SER A CA 1
ATOM 1530 C C . SER A 1 191 ? 8.350 -13.352 -12.063 1.00 59.94 191 SER A C 1
ATOM 1532 O O . SER A 1 191 ? 9.378 -13.662 -12.654 1.00 59.94 191 SER A O 1
ATOM 1534 N N . ALA A 1 192 ? 7.458 -12.510 -12.605 1.00 64.44 192 ALA A N 1
ATOM 1535 C CA . ALA A 1 192 ? 7.632 -11.847 -13.911 1.00 64.44 192 ALA A CA 1
ATOM 1536 C C . ALA A 1 192 ? 6.723 -10.614 -14.072 1.00 64.44 192 ALA A C 1
ATOM 1538 O O . ALA A 1 192 ? 5.762 -10.439 -13.310 1.00 64.44 192 ALA A O 1
ATOM 1539 N N . TYR A 1 193 ? 6.990 -9.771 -15.082 1.00 72.31 193 TYR A N 1
ATOM 1540 C CA . TYR A 1 193 ? 6.161 -8.594 -15.320 1.00 72.31 193 TYR A CA 1
ATOM 1541 C C . TYR A 1 193 ? 4.735 -8.943 -15.775 1.00 72.31 193 TYR A C 1
ATOM 1543 O O . TYR A 1 193 ? 4.512 -9.852 -16.569 1.00 72.31 193 TYR A O 1
ATOM 1551 N N . GLY A 1 194 ? 3.741 -8.202 -15.278 1.00 64.25 194 GLY A N 1
ATOM 1552 C CA . GLY A 1 194 ? 2.348 -8.277 -15.733 1.00 64.25 194 GLY A CA 1
ATOM 1553 C C . GLY A 1 194 ? 1.562 -9.549 -15.377 1.00 64.25 194 GLY A C 1
ATOM 1554 O O . GLY A 1 194 ? 0.380 -9.623 -15.712 1.00 64.25 194 GLY A O 1
ATOM 1555 N N . LEU A 1 195 ? 2.148 -10.521 -14.667 1.00 69.88 195 LEU A N 1
ATOM 1556 C CA . LEU A 1 195 ? 1.497 -11.796 -14.310 1.00 69.88 195 LEU A CA 1
ATOM 1557 C C . LEU A 1 195 ? 0.162 -11.631 -13.568 1.00 69.88 195 LEU A C 1
ATOM 1559 O O . LEU A 1 195 ? -0.766 -12.417 -13.743 1.00 69.88 195 LEU A O 1
ATOM 1563 N N . PHE A 1 196 ? 0.035 -10.574 -12.769 1.00 67.62 196 PHE A N 1
ATOM 1564 C CA . PHE A 1 196 ? -1.138 -10.330 -11.931 1.00 67.62 196 PHE A CA 1
ATOM 1565 C C . PHE A 1 196 ? -2.314 -9.660 -12.663 1.00 67.62 196 PHE A C 1
ATOM 1567 O O . PHE A 1 196 ? -3.342 -9.396 -12.038 1.00 67.62 196 PHE A O 1
ATOM 1574 N N . ARG A 1 197 ? -2.211 -9.413 -13.980 1.00 66.50 197 ARG A N 1
ATOM 1575 C CA . ARG A 1 197 ? -3.229 -8.683 -14.762 1.00 66.50 197 ARG A CA 1
ATOM 1576 C C . ARG A 1 197 ? -4.622 -9.321 -14.701 1.00 66.50 197 ARG A C 1
ATOM 1578 O O . ARG A 1 197 ? -5.607 -8.596 -14.614 1.00 66.50 197 ARG A O 1
ATOM 1585 N N . TYR A 1 198 ? -4.708 -10.653 -14.721 1.00 65.88 198 TYR A N 1
ATOM 1586 C CA . TYR A 1 198 ? -5.989 -11.375 -14.787 1.00 65.88 198 TYR A CA 1
ATOM 1587 C C . TYR A 1 198 ? -6.585 -11.721 -13.416 1.00 65.88 198 TYR A C 1
ATOM 1589 O O . TYR A 1 198 ? -7.800 -11.835 -13.283 1.00 65.88 198 TYR A O 1
ATOM 1597 N N . SER A 1 199 ? -5.756 -11.828 -12.377 1.00 71.56 199 SER A N 1
ATOM 1598 C CA . SER A 1 199 ? -6.192 -12.242 -11.031 1.00 71.56 199 SER A CA 1
ATOM 1599 C C . SER A 1 199 ? -6.430 -11.063 -10.077 1.00 71.56 199 SER A C 1
ATOM 1601 O O . SER A 1 199 ? -6.766 -11.250 -8.909 1.00 71.56 199 SER A O 1
ATOM 1603 N N . PHE A 1 200 ? -6.305 -9.833 -10.580 1.00 68.44 200 PHE A N 1
ATOM 1604 C CA . PHE A 1 200 ? -6.398 -8.593 -9.810 1.00 68.44 200 PHE A CA 1
ATOM 1605 C C . PHE A 1 200 ? -7.702 -8.436 -9.011 1.00 68.44 200 PHE A C 1
ATOM 1607 O O . PHE A 1 200 ? -7.687 -8.035 -7.842 1.00 68.44 200 PHE A O 1
ATOM 1614 N N . GLY A 1 201 ? -8.838 -8.764 -9.634 1.00 71.31 201 GLY A N 1
ATOM 1615 C CA . GLY A 1 201 ? -10.152 -8.630 -9.002 1.00 71.31 201 GLY A CA 1
ATOM 1616 C C . GLY A 1 201 ? -10.296 -9.533 -7.779 1.00 71.31 201 GLY A C 1
ATOM 1617 O O . GLY A 1 201 ? -10.787 -9.098 -6.740 1.00 71.31 201 GLY A O 1
ATOM 1618 N N . VAL A 1 202 ? -9.778 -10.760 -7.867 1.00 72.94 202 VAL A N 1
ATOM 1619 C CA . VAL A 1 202 ? -9.827 -11.737 -6.773 1.00 72.94 202 VAL A CA 1
ATOM 1620 C C . VAL A 1 202 ? -9.012 -11.236 -5.581 1.00 72.94 202 VAL A C 1
ATOM 1622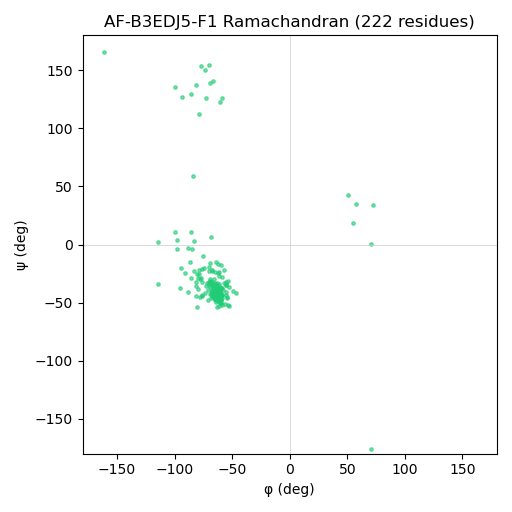 O O . VAL A 1 202 ? -9.506 -11.240 -4.457 1.00 72.94 202 VAL A O 1
ATOM 1625 N N . TYR A 1 203 ? -7.808 -10.709 -5.811 1.00 76.25 203 TYR A N 1
ATOM 1626 C CA . TYR A 1 203 ? -6.975 -10.181 -4.725 1.00 76.25 203 TYR A CA 1
ATOM 1627 C C . TYR A 1 203 ? -7.551 -8.927 -4.075 1.00 76.25 203 TYR A C 1
ATOM 1629 O O . TYR A 1 203 ? -7.461 -8.776 -2.857 1.00 76.25 203 TYR A O 1
ATOM 1637 N N . SER A 1 204 ? -8.211 -8.070 -4.854 1.00 75.06 204 SER A N 1
ATOM 1638 C CA . SER A 1 204 ? -8.935 -6.917 -4.313 1.00 75.06 204 SER A CA 1
ATOM 1639 C C . SER A 1 204 ? -10.067 -7.365 -3.380 1.00 75.06 204 SER A C 1
ATOM 1641 O O . SER A 1 204 ? -10.181 -6.848 -2.269 1.00 75.06 204 SER A O 1
ATOM 1643 N N . ILE A 1 205 ? -10.839 -8.388 -3.764 1.00 80.44 205 ILE A N 1
ATOM 1644 C CA . ILE A 1 205 ? -11.913 -8.952 -2.927 1.00 80.44 205 ILE A CA 1
ATOM 1645 C C . ILE A 1 205 ? -11.346 -9.564 -1.641 1.00 80.44 205 ILE A C 1
ATOM 1647 O O . ILE A 1 205 ? -11.845 -9.285 -0.552 1.00 80.44 205 ILE A O 1
ATOM 1651 N N . VAL A 1 206 ? -10.266 -10.345 -1.738 1.00 76.94 206 VAL A N 1
ATOM 1652 C CA . VAL A 1 206 ? -9.625 -10.951 -0.560 1.00 76.94 206 VAL A CA 1
ATOM 1653 C C . VAL A 1 206 ? -9.020 -9.876 0.351 1.00 76.94 206 VAL A C 1
ATOM 1655 O O . VAL A 1 206 ? -9.069 -10.012 1.569 1.00 76.94 206 VAL A O 1
ATOM 1658 N N . SER A 1 207 ? -8.506 -8.767 -0.187 1.00 76.62 207 SER A N 1
ATOM 1659 C CA . SER A 1 207 ? -8.030 -7.642 0.632 1.00 76.62 207 SER A CA 1
ATOM 1660 C C . SER A 1 207 ? -9.169 -6.895 1.343 1.00 76.62 207 SER A C 1
ATOM 1662 O O . SER A 1 207 ? -8.995 -6.432 2.471 1.00 76.62 207 SER A O 1
ATOM 1664 N N . ALA A 1 208 ? -10.364 -6.842 0.744 1.00 81.31 208 ALA A N 1
ATOM 1665 C CA . ALA A 1 208 ? -11.518 -6.139 1.302 1.00 81.31 208 ALA A CA 1
ATOM 1666 C C . ALA A 1 208 ? -12.029 -6.758 2.616 1.00 81.31 208 ALA A C 1
ATOM 1668 O O . ALA A 1 208 ? -12.598 -6.048 3.448 1.00 81.31 208 ALA A O 1
ATOM 1669 N N . GLN A 1 209 ? -11.767 -8.048 2.867 1.00 80.62 209 GLN A N 1
ATOM 1670 C CA . GLN A 1 209 ? -12.147 -8.706 4.126 1.00 80.62 209 GLN A CA 1
ATOM 1671 C C . GLN A 1 209 ? -11.526 -8.027 5.365 1.00 80.62 209 GLN A C 1
ATOM 1673 O O . GLN A 1 209 ? -12.121 -8.021 6.444 1.00 80.62 209 GLN A O 1
ATOM 1678 N N . TYR A 1 210 ? -10.361 -7.386 5.211 1.00 81.31 210 TYR A N 1
ATOM 1679 C CA . TYR A 1 210 ? -9.675 -6.701 6.308 1.00 81.31 210 TYR A CA 1
ATOM 1680 C C . TYR A 1 210 ? -10.393 -5.440 6.774 1.00 81.31 210 TYR A C 1
ATOM 1682 O O . TYR A 1 210 ? -10.229 -5.050 7.928 1.00 81.31 210 TYR A O 1
ATOM 1690 N N . VAL A 1 211 ? -11.234 -4.836 5.930 1.00 82.44 211 VAL A N 1
ATOM 1691 C CA . VAL A 1 211 ? -12.075 -3.699 6.330 1.00 82.44 211 VAL A CA 1
ATOM 1692 C C . VAL A 1 211 ? -13.043 -4.134 7.428 1.00 82.44 211 VAL A C 1
ATOM 1694 O O . VAL A 1 211 ? -13.130 -3.491 8.475 1.00 82.44 211 VAL A O 1
ATOM 1697 N N . PHE A 1 212 ? -13.718 -5.271 7.239 1.00 81.25 212 PHE A N 1
ATOM 1698 C CA . PHE A 1 212 ? -14.614 -5.834 8.251 1.00 81.25 212 PHE A CA 1
ATOM 1699 C C . PHE A 1 212 ? -13.854 -6.214 9.522 1.00 81.25 212 PHE A C 1
ATOM 1701 O O . PHE A 1 212 ? -14.322 -5.966 10.634 1.00 81.25 212 PHE A O 1
ATOM 1708 N N . MET A 1 213 ? -12.644 -6.750 9.362 1.00 79.50 213 MET A N 1
ATOM 1709 C CA . MET A 1 213 ? -11.797 -7.126 10.485 1.00 79.50 213 MET A CA 1
ATOM 1710 C C . MET A 1 213 ? -11.305 -5.920 11.300 1.00 79.50 213 MET A C 1
ATOM 1712 O O . MET A 1 213 ? -11.234 -6.003 12.524 1.00 79.50 213 MET A O 1
ATOM 1716 N N . ALA A 1 214 ? -11.031 -4.784 10.654 1.00 79.88 214 ALA A N 1
ATOM 1717 C CA . ALA A 1 214 ? -10.680 -3.532 11.323 1.00 79.88 214 ALA A CA 1
ATOM 1718 C C . ALA A 1 214 ? -11.862 -2.917 12.088 1.00 79.88 214 ALA A C 1
ATOM 1720 O O . ALA A 1 214 ? -11.656 -2.280 13.120 1.00 79.88 214 ALA A O 1
ATOM 1721 N N . LEU A 1 215 ? -13.097 -3.138 11.629 1.00 80.69 215 LEU A N 1
ATOM 1722 C CA . LEU A 1 215 ? -14.312 -2.661 12.299 1.00 80.69 215 LEU A CA 1
ATOM 1723 C C . LEU A 1 215 ? -14.748 -3.555 13.474 1.00 80.69 215 LEU A C 1
ATOM 1725 O O . LEU A 1 215 ? -15.385 -3.071 14.410 1.00 80.69 215 LEU A O 1
ATOM 1729 N N . TYR A 1 216 ? -14.389 -4.841 13.462 1.00 79.56 216 TYR A N 1
ATOM 1730 C CA . TYR A 1 216 ? -14.818 -5.827 14.461 1.00 79.56 216 TYR A CA 1
ATOM 1731 C C . TYR A 1 216 ? -14.534 -5.444 15.930 1.00 79.56 216 TYR A C 1
ATOM 1733 O O . TYR A 1 216 ? -15.458 -5.542 16.746 1.00 79.56 216 TYR A O 1
ATOM 1741 N N . PRO A 1 217 ? -13.332 -4.948 16.308 1.00 72.69 217 PRO A N 1
ATOM 1742 C CA . PRO A 1 217 ? -13.065 -4.514 17.681 1.00 72.69 217 PRO A CA 1
ATOM 1743 C C . PRO A 1 217 ? -14.066 -3.464 18.169 1.00 72.69 217 PRO A C 1
ATOM 1745 O O . PRO A 1 217 ? -14.472 -3.476 19.327 1.00 72.69 217 PRO A O 1
ATOM 1748 N N . TYR A 1 218 ? -14.516 -2.584 17.277 1.00 73.06 218 TYR A N 1
ATOM 1749 C CA . TYR A 1 218 ? -15.394 -1.481 17.636 1.00 73.06 218 TYR A CA 1
ATOM 1750 C C . TYR A 1 218 ? -16.849 -1.920 17.853 1.00 73.06 218 TYR A C 1
ATOM 1752 O O . TYR A 1 218 ? -17.533 -1.347 18.699 1.00 73.06 218 TYR A O 1
ATOM 1760 N N . PHE A 1 219 ? -17.306 -2.979 17.178 1.00 72.00 219 PHE A N 1
ATOM 1761 C CA . PHE A 1 219 ? -18.614 -3.587 17.455 1.00 72.00 219 PHE A CA 1
ATOM 1762 C C . PHE A 1 219 ? -18.657 -4.326 18.798 1.00 72.00 219 PHE A C 1
ATOM 1764 O O . PHE A 1 219 ? -19.687 -4.309 19.471 1.00 72.00 219 PHE A O 1
ATOM 1771 N N . LEU A 1 220 ? -17.549 -4.952 19.203 1.00 67.56 220 LEU A N 1
ATOM 1772 C CA . LEU A 1 220 ? -17.427 -5.621 20.502 1.00 67.56 220 LEU A CA 1
ATOM 1773 C C . LEU A 1 220 ? -17.502 -4.631 21.667 1.00 67.56 220 LEU A C 1
ATOM 1775 O O . LEU A 1 220 ? -18.208 -4.880 22.639 1.00 67.56 220 LEU A O 1
ATOM 1779 N N . TYR A 1 221 ? -16.793 -3.505 21.565 1.00 64.00 221 TYR A N 1
ATOM 1780 C CA . TYR A 1 221 ? -16.769 -2.500 22.630 1.00 64.00 221 TYR A CA 1
ATOM 1781 C C . TYR A 1 221 ? -18.013 -1.604 22.664 1.00 64.00 221 TYR A C 1
ATOM 1783 O O . TYR A 1 221 ? -18.313 -1.071 23.722 1.00 64.00 221 TYR A O 1
ATOM 1791 N N . GLY A 1 222 ? -18.757 -1.466 21.561 1.00 56.78 222 GLY A N 1
ATOM 1792 C CA . GLY A 1 222 ? -20.001 -0.687 21.526 1.00 56.78 222 GLY A CA 1
ATOM 1793 C C . GLY A 1 222 ? -21.216 -1.360 22.182 1.00 56.78 222 GLY A C 1
ATOM 1794 O O . GLY A 1 222 ? -22.245 -0.711 22.335 1.00 56.78 222 GLY A O 1
ATOM 1795 N N . LYS A 1 223 ? -21.122 -2.647 22.549 1.00 51.22 223 LYS A N 1
ATOM 1796 C CA . LYS A 1 223 ? -22.176 -3.392 23.268 1.00 51.22 223 LYS A CA 1
ATOM 1797 C C . LYS A 1 223 ? -21.957 -3.475 24.788 1.00 51.22 223 LYS A C 1
ATOM 1799 O O . LYS A 1 223 ? -22.798 -4.061 25.465 1.00 51.22 223 LYS A O 1
ATOM 1804 N N . ALA A 1 224 ? -20.838 -2.957 25.301 1.00 43.34 224 ALA A N 1
ATOM 1805 C CA . ALA A 1 224 ? -20.438 -3.022 26.711 1.00 43.34 224 ALA A CA 1
ATOM 1806 C C . ALA A 1 224 ? -20.520 -1.646 27.377 1.00 43.34 224 ALA A C 1
ATOM 1808 O O . ALA A 1 224 ? -20.817 -1.616 28.589 1.00 43.34 224 ALA A O 1
#